Protein AF-A0A9W6TYQ8-F1 (afdb_monomer_lite)

Radius of gyration: 32.24 Å; chains: 1; bounding box: 49×90×118 Å

pLDDT: mean 70.48, std 25.14, range [28.77, 98.62]

Secondary structure (DSSP, 8-state):
-HHHHHHHHHHHSGGG-------S--EEESPPPB-SS-SS---S-SEEE--GGGTTT--GGGHHHHHHHHHHHTT---HHHHHHHH-SS--TTBTB-TT---BPPPTTSEEEES---SS--S-EEEEETTEEEEEES-HHHHTTT-SSEEEE--HHHHTT-SEEEEEEEE-SSSSEEEEEEEEEBSSS--------------------------------PPPPPTHHHHHHHHHHHHHHHHHHHHSPPP--PPPHHHHHHHHHHHTS-HHHHHHS-SS-HHHHHHHHHHHHHHHHHHHHHHHHHHTSS--PPPPPP-----

Sequence (322 aa):
MLKQVVLAAALVVQAAFIPTVVGHGNIIVPPRTGDSDHVYYFGGPAGTIDMPEIIGSAAYGDYYQAVDEWFTENGSASLKEYITTYGTNISECGNTLKDGTAEPISSDGCAEHDTLGNSHPGPCEIWCDDTRVFNKTNCVTEFSGQSPAMIPIDVSTCKSSSELVFYWLTLHAQPWQVYINCVALDGATASYTSGSASTTAATTSASTAASSTAEATEARQPRAPLLSLLVLQLWKLIRRIVQSLRSPPPLLLPRPKLMRLMIRMLRYSPLLQQRLLPTSARVAAAISRVTATELLCDVRMRVSKNQQHLKIDKPKNLFWRT

Foldseek 3Di:
DVVVVVVVVVVVVVVPDPPQVQALFAFPVVHFAFDPVARPHQSAFLAFFFDPVCQPPDDPVCSLVSNVVSCVVVVPPDPVSVCVVGPDNRDPARRTDQPTPAGAGDPPQFGWTQANDQQFFAKKWKDFVPRTFDIDSGVCVVQPPDGRGGHGGDNVSNLQGQKIKMWTWGDNDPRITIRIHMHGHPNHPDPPPPPDDDDDDDDDDDDDDDDDDDDDDDDDDDDDDPVVVVVVVVVVVVVVVVVVVPDDDPPDDDDPVVVVVVVVVVVPDPVVVVVVPDDDPVVVVVVVVVVVVVVVVVVVVVVVVVVVPPPDDDDDDDDDDD

Structure (mmCIF, N/CA/C/O backbone):
data_AF-A0A9W6TYQ8-F1
#
_entry.id   AF-A0A9W6TYQ8-F1
#
loop_
_atom_site.group_PDB
_atom_site.id
_atom_site.type_symbol
_atom_site.label_atom_id
_atom_site.label_alt_id
_atom_site.label_comp_id
_atom_site.label_asym_id
_atom_site.label_entity_id
_atom_site.label_seq_id
_atom_site.pdbx_PDB_ins_code
_atom_site.Cartn_x
_atom_site.Cartn_y
_atom_site.Cartn_z
_atom_site.occupancy
_atom_site.B_iso_or_equiv
_atom_site.auth_seq_id
_atom_site.auth_comp_id
_atom_site.auth_asym_id
_atom_site.auth_atom_id
_atom_site.pdbx_PDB_model_num
ATOM 1 N N . MET A 1 1 ? 19.744 16.130 -49.880 1.00 51.38 1 MET A N 1
ATOM 2 C CA . MET A 1 1 ? 19.464 14.942 -49.041 1.00 51.38 1 MET A CA 1
ATOM 3 C C . MET A 1 1 ? 19.774 15.146 -47.554 1.00 51.38 1 MET A C 1
ATOM 5 O O . MET A 1 1 ? 19.016 14.657 -46.734 1.00 51.38 1 MET A O 1
ATOM 9 N N . LEU A 1 2 ? 20.777 15.950 -47.173 1.00 46.12 2 LEU A N 1
ATOM 10 C CA . LEU A 1 2 ? 21.172 16.136 -45.763 1.00 46.12 2 LEU A CA 1
ATOM 11 C C . LEU A 1 2 ? 20.124 16.828 -44.854 1.00 46.12 2 LEU A C 1
ATOM 13 O O . LEU A 1 2 ? 20.092 16.586 -43.655 1.00 46.12 2 LEU A O 1
ATOM 17 N N . LYS A 1 3 ? 19.220 17.650 -45.409 1.00 41.41 3 LYS A N 1
ATOM 18 C CA . LYS A 1 3 ? 18.201 18.385 -44.626 1.00 41.41 3 LYS A CA 1
ATOM 19 C C . LYS A 1 3 ? 16.978 17.549 -44.220 1.00 41.41 3 LYS A C 1
ATOM 21 O O . LYS A 1 3 ? 16.282 17.939 -43.291 1.00 41.41 3 LYS A O 1
ATOM 26 N N . GLN A 1 4 ? 16.715 16.422 -44.887 1.00 45.41 4 GLN A N 1
ATOM 27 C CA . GLN A 1 4 ? 15.579 15.553 -44.539 1.00 45.41 4 GLN A CA 1
ATOM 28 C C . GLN A 1 4 ? 15.923 14.525 -43.453 1.00 45.41 4 GLN A C 1
ATOM 30 O O . GLN A 1 4 ? 15.046 14.126 -42.696 1.00 45.41 4 GLN A O 1
ATOM 35 N N . VAL A 1 5 ? 17.206 14.183 -43.297 1.00 49.81 5 VAL A N 1
ATOM 36 C CA . VAL A 1 5 ? 17.686 13.267 -42.247 1.00 49.81 5 VAL A CA 1
ATOM 37 C C . VAL A 1 5 ? 17.639 13.924 -40.857 1.00 49.81 5 VAL A C 1
ATOM 39 O O . VAL A 1 5 ? 17.316 13.269 -39.871 1.00 49.81 5 VAL A O 1
ATOM 42 N N . VAL A 1 6 ? 17.861 15.241 -40.771 1.00 48.59 6 VAL A N 1
ATOM 43 C CA . VAL A 1 6 ? 17.850 15.983 -39.493 1.00 48.59 6 VAL A CA 1
ATOM 44 C C . VAL A 1 6 ? 16.435 16.139 -38.916 1.00 48.59 6 VAL A C 1
ATOM 46 O O . VAL A 1 6 ? 16.265 16.151 -37.699 1.00 48.59 6 VAL A O 1
ATOM 49 N N . LEU A 1 7 ? 15.401 16.208 -39.763 1.00 42.59 7 LEU A N 1
ATOM 50 C CA . LEU A 1 7 ? 14.014 16.350 -39.300 1.00 42.59 7 LEU A CA 1
ATOM 51 C C . LEU A 1 7 ? 13.429 15.026 -38.776 1.00 42.59 7 LEU A C 1
ATOM 53 O O . LEU A 1 7 ? 12.626 15.041 -37.848 1.00 42.59 7 LEU A O 1
ATOM 57 N N . ALA A 1 8 ? 13.867 13.889 -39.329 1.00 41.44 8 ALA A N 1
ATOM 58 C CA . ALA A 1 8 ? 13.461 12.564 -38.861 1.00 41.44 8 ALA A CA 1
ATOM 59 C C . ALA A 1 8 ? 14.087 12.217 -37.496 1.00 41.44 8 ALA A C 1
ATOM 61 O O . ALA A 1 8 ? 13.410 11.658 -36.638 1.00 41.44 8 ALA A O 1
ATOM 62 N N . ALA A 1 9 ? 15.335 12.627 -37.243 1.00 47.50 9 ALA A N 1
ATOM 63 C CA . ALA A 1 9 ? 15.996 12.394 -35.956 1.00 47.50 9 ALA A CA 1
ATOM 64 C C . ALA A 1 9 ? 15.368 13.195 -34.794 1.00 47.50 9 ALA A C 1
ATOM 66 O O . ALA A 1 9 ? 15.343 12.721 -33.662 1.00 47.50 9 ALA A O 1
ATOM 67 N N . ALA A 1 10 ? 14.809 14.382 -35.058 1.00 44.50 10 ALA A N 1
ATOM 68 C CA . ALA A 1 10 ? 14.202 15.219 -34.018 1.00 44.50 10 ALA A CA 1
ATOM 69 C C . ALA A 1 10 ? 12.808 14.737 -33.561 1.00 44.50 10 ALA A C 1
ATOM 71 O O . ALA A 1 10 ? 12.400 15.036 -32.440 1.00 44.50 10 ALA A O 1
ATOM 72 N N . LEU A 1 11 ? 12.084 13.988 -34.403 1.00 42.72 11 LEU A N 1
ATOM 73 C CA . LEU A 1 11 ? 10.763 13.4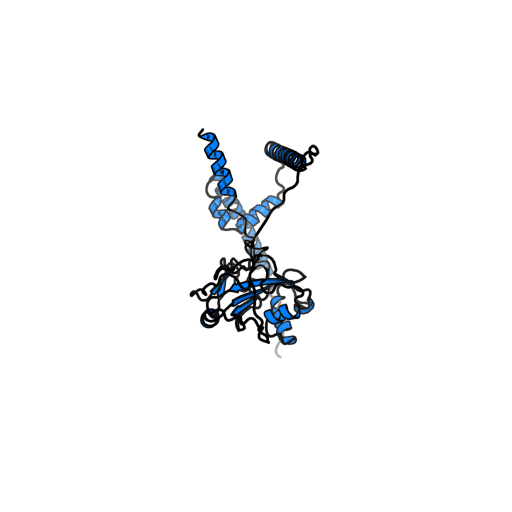37 -34.069 1.00 42.72 11 LEU A CA 1
ATOM 74 C C . LEU A 1 11 ? 10.840 12.082 -33.352 1.00 42.72 11 LEU A C 1
ATOM 76 O O . LEU A 1 11 ? 9.962 11.777 -32.552 1.00 42.72 11 LEU A O 1
ATOM 80 N N . VAL A 1 12 ? 11.900 11.298 -33.570 1.00 44.38 12 VAL A N 1
ATOM 81 C CA . VAL A 1 12 ? 12.062 9.982 -32.921 1.00 44.38 12 VAL A CA 1
ATOM 82 C C . VAL A 1 12 ? 12.522 10.104 -31.458 1.00 44.38 12 VAL A C 1
ATOM 84 O O . VAL A 1 12 ? 12.216 9.237 -30.649 1.00 44.38 12 VAL A O 1
ATOM 87 N N . VAL A 1 13 ? 13.164 11.209 -31.061 1.00 45.62 13 VAL A N 1
ATOM 88 C CA . VAL A 1 13 ? 13.656 11.391 -29.677 1.00 45.62 13 VAL A CA 1
ATOM 89 C C . VAL A 1 13 ? 12.575 11.898 -28.702 1.00 45.62 13 VAL A C 1
ATOM 91 O O . VAL A 1 13 ? 12.723 11.742 -27.495 1.00 45.62 13 VAL A O 1
ATOM 94 N N . GLN A 1 14 ? 11.451 12.452 -29.177 1.00 44.16 14 GLN A N 1
ATOM 95 C CA . GLN A 1 14 ? 10.382 12.935 -28.279 1.00 44.16 14 GLN A CA 1
ATOM 96 C C . GLN A 1 14 ? 9.384 11.857 -27.833 1.00 44.16 14 GLN A C 1
ATOM 98 O O . GLN A 1 14 ? 8.636 12.091 -26.889 1.00 44.16 14 GLN A O 1
ATOM 103 N N . ALA A 1 15 ? 9.382 10.673 -28.451 1.00 46.19 15 ALA A N 1
ATOM 104 C CA . ALA A 1 15 ? 8.449 9.602 -28.092 1.00 46.19 15 ALA A CA 1
ATOM 105 C C . ALA A 1 15 ? 8.845 8.817 -26.821 1.00 46.19 15 ALA A C 1
ATOM 107 O O . ALA A 1 15 ? 8.062 7.997 -26.355 1.00 46.19 15 ALA A O 1
ATOM 108 N N . ALA A 1 16 ? 10.028 9.064 -26.244 1.00 46.09 16 ALA A N 1
ATOM 109 C CA . ALA A 1 16 ? 10.545 8.309 -25.094 1.00 46.09 16 ALA A CA 1
ATOM 110 C C . ALA A 1 16 ? 10.322 8.979 -23.722 1.00 46.09 16 ALA A C 1
ATOM 112 O O . ALA A 1 16 ? 10.718 8.423 -22.704 1.00 46.09 16 ALA A O 1
ATOM 113 N N . PHE A 1 17 ? 9.682 10.151 -23.666 1.00 42.38 17 PHE A N 1
ATOM 114 C CA . PHE A 1 17 ? 9.340 10.814 -22.404 1.00 42.38 17 PHE A CA 1
ATOM 115 C C . PHE A 1 17 ? 7.826 10.877 -22.243 1.00 42.38 17 PHE A C 1
ATOM 117 O O . PHE A 1 17 ? 7.228 11.951 -22.263 1.00 42.38 17 PHE A O 1
ATOM 124 N N . ILE A 1 18 ? 7.196 9.711 -22.093 1.00 44.38 18 ILE A N 1
ATOM 125 C CA . ILE A 1 18 ? 5.899 9.670 -21.424 1.00 44.38 18 ILE A CA 1
ATOM 126 C C . ILE A 1 18 ? 6.209 10.018 -19.965 1.00 44.38 18 ILE A C 1
ATOM 128 O O . ILE A 1 18 ? 6.980 9.288 -19.340 1.00 44.38 18 ILE A O 1
ATOM 132 N N . PRO A 1 19 ? 5.702 11.135 -19.414 1.00 38.16 19 PRO A N 1
ATOM 133 C CA . PRO A 1 19 ? 5.802 11.363 -17.987 1.00 38.16 19 PRO A CA 1
ATOM 134 C C . PRO A 1 19 ? 5.015 10.241 -17.313 1.00 38.16 19 PRO A C 1
ATOM 136 O O . PRO A 1 19 ? 3.786 10.267 -17.281 1.00 38.16 19 PRO A O 1
ATOM 139 N N . THR A 1 20 ? 5.710 9.230 -16.798 1.00 49.72 20 THR A N 1
ATOM 140 C CA . THR A 1 20 ? 5.136 8.394 -15.753 1.00 49.72 20 THR A CA 1
ATOM 141 C C . THR A 1 20 ? 4.781 9.369 -14.642 1.00 49.72 20 THR A C 1
ATOM 143 O O . THR A 1 20 ? 5.636 10.133 -14.193 1.00 49.72 20 THR A O 1
ATOM 146 N N . VAL A 1 21 ? 3.509 9.456 -14.267 1.00 50.62 21 VAL A N 1
ATOM 147 C CA . VAL A 1 21 ? 3.116 10.243 -13.097 1.00 50.62 21 VAL A CA 1
ATOM 148 C C . VAL A 1 21 ? 3.687 9.548 -11.861 1.00 50.62 21 VAL A C 1
ATOM 150 O O . VAL A 1 21 ? 3.089 8.641 -11.291 1.00 50.62 21 VAL A O 1
ATOM 153 N N . VAL A 1 22 ? 4.911 9.953 -11.538 1.00 63.41 22 VAL A N 1
ATOM 154 C CA . VAL A 1 22 ? 5.726 9.568 -10.388 1.00 63.41 22 VAL A CA 1
ATOM 155 C C . VAL A 1 22 ? 5.030 10.093 -9.127 1.00 63.41 22 VAL A C 1
ATOM 157 O O . VAL A 1 22 ? 4.691 11.277 -9.075 1.00 63.41 22 VAL A O 1
ATOM 160 N N . GLY A 1 23 ? 4.783 9.231 -8.135 1.00 69.88 23 GLY A N 1
ATOM 161 C CA . GLY A 1 23 ? 4.115 9.625 -6.881 1.00 69.88 23 GLY A CA 1
ATOM 162 C C . GLY A 1 23 ? 2.898 8.800 -6.465 1.00 69.88 23 GLY A C 1
ATOM 163 O O . GLY A 1 23 ? 2.165 9.244 -5.583 1.00 69.88 23 GLY A O 1
ATOM 164 N N . HIS A 1 24 ? 2.680 7.641 -7.090 1.00 86.94 24 HIS A N 1
ATOM 165 C CA . HIS A 1 24 ? 1.600 6.706 -6.742 1.00 86.94 24 HIS A CA 1
ATOM 166 C C . HIS A 1 24 ? 2.122 5.445 -6.036 1.00 86.94 24 HIS A C 1
ATOM 168 O O . HIS A 1 24 ? 1.376 4.488 -5.857 1.00 86.94 24 HIS A O 1
ATOM 174 N N . GLY A 1 25 ? 3.393 5.453 -5.613 1.00 90.25 25 GLY A N 1
ATOM 175 C CA . GLY A 1 25 ? 3.972 4.400 -4.788 1.00 90.25 25 GLY A CA 1
ATOM 176 C C . GLY A 1 25 ? 4.042 3.052 -5.470 1.00 90.25 25 GLY A C 1
ATOM 177 O O . GLY A 1 25 ? 3.799 2.023 -4.849 1.00 90.25 25 GLY A O 1
ATOM 178 N N . ASN A 1 26 ? 4.380 3.064 -6.749 1.00 92.88 26 ASN A N 1
ATOM 179 C CA . ASN A 1 26 ? 4.490 1.859 -7.536 1.00 92.88 26 ASN A CA 1
ATOM 180 C C . ASN A 1 26 ? 5.710 1.047 -7.121 1.00 92.88 26 ASN A C 1
ATOM 182 O O . ASN A 1 26 ? 6.807 1.602 -7.139 1.00 92.88 26 ASN A O 1
ATOM 186 N N . ILE A 1 27 ? 5.550 -0.254 -6.870 1.00 94.88 27 ILE A N 1
ATO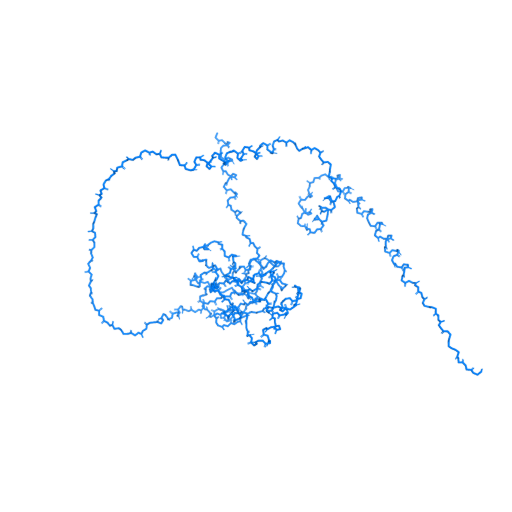M 187 C CA . ILE A 1 27 ? 6.707 -1.145 -6.711 1.00 94.88 27 ILE A CA 1
ATOM 188 C C . ILE A 1 27 ? 7.488 -1.151 -8.035 1.00 94.88 27 ILE A C 1
ATOM 190 O O . ILE A 1 27 ? 6.909 -1.260 -9.115 1.00 94.88 27 ILE A O 1
ATOM 194 N N . ILE A 1 28 ? 8.803 -0.991 -7.978 1.00 94.19 28 ILE A N 1
ATOM 195 C CA . ILE A 1 28 ? 9.696 -1.115 -9.138 1.00 94.19 28 ILE A CA 1
ATOM 196 C C . ILE A 1 28 ? 10.707 -2.247 -8.956 1.00 94.19 28 ILE A C 1
ATOM 198 O O . ILE A 1 28 ? 11.156 -2.805 -9.956 1.00 94.19 28 ILE A O 1
ATOM 202 N N . VAL A 1 29 ? 11.015 -2.612 -7.707 1.00 95.56 29 VAL A N 1
ATOM 203 C CA . VAL A 1 29 ? 11.838 -3.775 -7.361 1.00 95.56 29 VAL A CA 1
ATOM 204 C C . VAL A 1 29 ? 11.211 -4.498 -6.158 1.00 95.56 29 VAL A C 1
ATOM 206 O O . VAL A 1 29 ? 11.004 -3.854 -5.127 1.00 95.56 29 VAL A O 1
ATOM 209 N N . PRO A 1 30 ? 10.937 -5.814 -6.249 1.00 95.50 30 PRO A N 1
ATOM 210 C CA . PRO A 1 30 ? 10.977 -6.626 -7.471 1.00 95.50 30 PRO A CA 1
ATOM 211 C C . PRO A 1 30 ? 9.965 -6.123 -8.523 1.00 95.50 30 PRO A C 1
ATOM 213 O O . PRO A 1 30 ? 8.954 -5.514 -8.163 1.00 95.50 30 PRO A O 1
ATOM 216 N N . PRO A 1 31 ? 10.235 -6.285 -9.830 1.00 93.44 31 PRO A N 1
ATOM 217 C CA . PRO A 1 31 ? 9.379 -5.703 -10.856 1.00 93.44 31 PRO A CA 1
ATOM 218 C C . PRO A 1 31 ? 8.017 -6.410 -10.911 1.00 93.44 31 PRO A C 1
ATOM 220 O O . PRO A 1 31 ? 7.928 -7.627 -10.981 1.00 93.44 31 PRO A O 1
ATOM 223 N N . ARG A 1 32 ? 6.921 -5.646 -10.929 1.00 92.81 32 ARG A N 1
ATOM 224 C CA . ARG A 1 32 ? 5.580 -6.221 -11.150 1.00 92.81 32 ARG A CA 1
ATOM 225 C C . ARG A 1 32 ? 5.276 -6.475 -12.622 1.00 92.81 32 ARG A C 1
ATOM 227 O O . ARG A 1 32 ? 5.842 -5.843 -13.514 1.00 92.81 32 ARG A O 1
ATOM 234 N N . THR A 1 33 ? 4.260 -7.302 -12.852 1.00 93.31 33 THR A N 1
ATOM 235 C CA . THR A 1 33 ? 3.589 -7.445 -14.150 1.00 93.31 33 THR A CA 1
ATOM 236 C C . THR A 1 33 ? 2.245 -6.709 -14.127 1.00 93.31 33 THR A C 1
ATOM 238 O O . THR A 1 33 ? 1.524 -6.768 -13.134 1.00 93.31 33 THR A O 1
ATOM 241 N N . GLY A 1 34 ? 1.903 -5.994 -15.200 1.00 88.12 34 GLY A N 1
ATOM 242 C CA . GLY A 1 34 ? 0.625 -5.272 -15.324 1.00 88.12 34 GLY A CA 1
ATOM 243 C C . GLY A 1 34 ? -0.498 -6.152 -15.802 1.00 88.12 34 GLY A C 1
ATOM 244 O O . GLY A 1 34 ? -0.246 -7.115 -16.526 1.00 88.12 34 GLY A O 1
ATOM 245 N N . ASP A 1 35 ? -1.724 -5.794 -15.433 1.00 86.19 35 ASP A N 1
ATOM 246 C CA . ASP A 1 35 ? -2.906 -6.453 -15.981 1.00 86.19 35 ASP A CA 1
ATOM 247 C C . ASP A 1 35 ? -3.100 -6.166 -17.483 1.00 86.19 35 ASP A C 1
ATOM 249 O O . ASP A 1 35 ? -2.347 -5.413 -18.113 1.00 86.19 35 ASP A O 1
ATOM 253 N N . SER A 1 36 ? -4.108 -6.807 -18.080 1.00 85.81 36 SER A N 1
ATOM 254 C CA . SER A 1 36 ? -4.394 -6.697 -19.513 1.00 85.81 36 SER A CA 1
ATOM 255 C C . SER A 1 36 ? -4.722 -5.276 -19.974 1.00 85.81 36 SER A C 1
ATOM 257 O O . SER A 1 36 ? -4.444 -4.937 -21.125 1.00 85.81 36 SER A O 1
ATOM 259 N N . ASP A 1 37 ? -5.289 -4.453 -19.094 1.00 85.69 37 ASP A N 1
ATOM 260 C CA . ASP A 1 37 ? -5.680 -3.071 -19.372 1.00 85.69 37 ASP A CA 1
ATOM 261 C C . ASP A 1 37 ? -4.559 -2.076 -19.004 1.00 85.69 37 ASP A C 1
ATOM 263 O O . ASP A 1 37 ? -4.5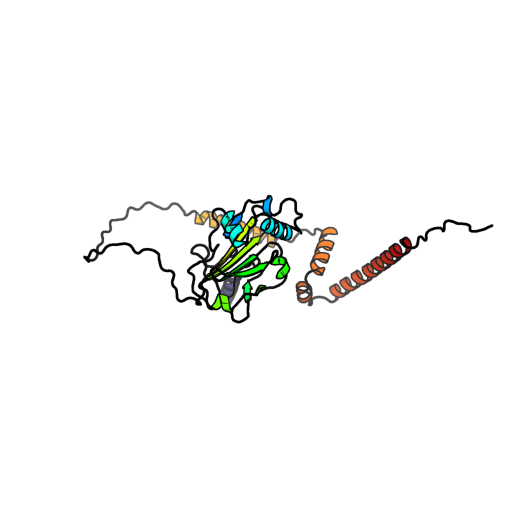31 -0.941 -19.488 1.00 85.69 37 ASP A O 1
ATOM 267 N N . HIS A 1 38 ? -3.581 -2.522 -18.211 1.00 85.81 38 HIS A N 1
ATOM 268 C CA . HIS A 1 38 ? -2.545 -1.709 -17.577 1.00 85.81 38 HIS A CA 1
ATOM 269 C C . HIS A 1 38 ? -1.121 -2.224 -17.824 1.00 85.81 38 HIS A C 1
ATOM 271 O O . HIS A 1 38 ? -0.240 -2.084 -16.978 1.00 85.81 38 HIS A O 1
ATOM 277 N N . VAL A 1 39 ? -0.850 -2.736 -19.027 1.00 82.75 39 VAL A N 1
ATOM 278 C CA . VAL A 1 39 ? 0.449 -3.332 -19.406 1.00 82.75 39 VAL A CA 1
ATOM 279 C C . VAL A 1 39 ? 1.663 -2.438 -19.084 1.00 82.75 39 VAL A C 1
ATOM 281 O O . VAL A 1 39 ? 2.731 -2.944 -18.744 1.00 82.75 39 VAL A O 1
ATOM 284 N N . TYR A 1 40 ? 1.517 -1.110 -19.182 1.00 76.62 40 TYR A N 1
ATOM 285 C CA . TYR A 1 40 ? 2.615 -0.150 -18.980 1.00 76.62 40 TYR A CA 1
ATOM 286 C C . TYR A 1 40 ? 2.349 0.921 -17.912 1.00 76.62 40 TYR A C 1
ATOM 288 O O . TYR A 1 40 ? 3.256 1.688 -17.583 1.00 76.62 40 TYR A O 1
ATOM 296 N N . TYR A 1 41 ? 1.120 1.027 -17.399 1.00 77.88 41 TYR A N 1
ATOM 297 C CA . TYR A 1 41 ? 0.732 2.086 -16.469 1.00 77.88 41 TYR A CA 1
ATOM 298 C C . TYR A 1 41 ? -0.069 1.533 -15.296 1.00 77.88 41 TYR A C 1
ATOM 300 O O . TYR A 1 41 ? -1.234 1.186 -15.435 1.00 77.88 41 TYR A O 1
ATOM 308 N N . PHE A 1 42 ? 0.548 1.554 -14.120 1.00 80.50 42 PHE A N 1
ATOM 309 C CA . PHE A 1 42 ? 0.041 0.877 -12.925 1.00 80.50 42 PHE A CA 1
ATOM 310 C C . PHE A 1 42 ? -0.244 1.846 -11.766 1.00 80.50 42 PHE A C 1
ATOM 312 O O . PHE A 1 42 ? -0.596 1.420 -10.675 1.00 80.50 42 PHE A O 1
ATOM 319 N N . GLY A 1 43 ? -0.082 3.155 -12.000 1.00 80.38 43 GLY A N 1
ATOM 320 C CA . GLY A 1 43 ? -0.187 4.192 -10.968 1.00 80.38 43 GLY A CA 1
ATOM 321 C C . GLY A 1 43 ? -1.612 4.647 -10.656 1.00 80.38 43 GLY A C 1
ATOM 322 O O . GLY A 1 43 ? -1.775 5.694 -10.040 1.00 80.38 43 GLY A O 1
ATOM 323 N N . GLY A 1 44 ? -2.634 3.933 -11.128 1.00 88.00 44 GLY A N 1
ATOM 324 C CA . GLY A 1 44 ? -4.020 4.225 -10.777 1.00 88.00 44 GLY A CA 1
ATOM 325 C C . GLY A 1 44 ? -4.383 3.655 -9.401 1.00 88.00 44 GLY A C 1
ATOM 326 O O . GLY A 1 44 ? -3.775 2.672 -8.972 1.00 88.00 44 GLY A O 1
ATOM 327 N N . PRO A 1 45 ? -5.371 4.239 -8.702 1.00 92.38 45 PRO A N 1
ATOM 328 C CA . PRO A 1 45 ? -5.924 3.612 -7.511 1.00 92.38 45 PRO A CA 1
ATOM 329 C C . PRO A 1 45 ? -6.630 2.302 -7.888 1.00 92.38 45 PRO A C 1
ATOM 331 O O . PRO A 1 45 ? -7.359 2.242 -8.876 1.00 92.38 45 PRO A O 1
ATOM 334 N N . ALA A 1 46 ? -6.463 1.276 -7.054 1.00 94.19 46 ALA A N 1
ATOM 335 C CA . ALA A 1 46 ? -7.183 0.005 -7.135 1.00 94.19 46 ALA A CA 1
ATOM 336 C C . ALA A 1 46 ? -8.692 0.168 -6.873 1.00 94.19 46 ALA A C 1
ATOM 338 O O . ALA A 1 46 ? -9.495 -0.682 -7.255 1.00 94.19 46 ALA A O 1
ATOM 339 N N . GLY A 1 47 ? -9.067 1.253 -6.194 1.00 94.88 47 GLY A N 1
ATOM 340 C CA . GLY A 1 47 ? -10.443 1.631 -5.918 1.00 94.88 47 GLY A CA 1
ATOM 341 C C . GLY A 1 47 ? -10.523 2.724 -4.860 1.00 94.88 47 GLY A C 1
ATOM 342 O O . GLY A 1 47 ? -9.530 3.388 -4.545 1.00 94.88 47 GLY A O 1
ATOM 343 N N . THR A 1 48 ? -11.720 2.920 -4.312 1.00 95.88 48 THR A N 1
ATOM 344 C CA . THR A 1 48 ? -11.973 3.939 -3.289 1.00 95.88 48 THR A CA 1
ATOM 345 C C . THR A 1 48 ? -12.822 3.406 -2.141 1.00 95.88 48 THR A C 1
ATOM 347 O O . THR A 1 48 ? -13.678 2.553 -2.361 1.00 95.88 48 THR A O 1
ATOM 350 N N . ILE A 1 49 ? -12.635 3.953 -0.940 1.00 96.88 49 ILE A N 1
ATOM 351 C CA . ILE A 1 49 ? -13.421 3.642 0.260 1.00 96.88 49 ILE A CA 1
ATOM 352 C C . ILE A 1 49 ? -14.163 4.901 0.714 1.00 96.88 49 ILE A C 1
ATOM 354 O O . ILE A 1 49 ? -13.548 5.944 0.940 1.00 96.88 49 ILE A O 1
ATOM 358 N N . ASP A 1 50 ? -15.481 4.798 0.875 1.00 95.50 50 ASP A N 1
ATOM 359 C CA . ASP A 1 50 ? -16.338 5.884 1.363 1.00 95.50 50 ASP A CA 1
ATOM 360 C C . ASP A 1 50 ? -16.683 5.678 2.847 1.00 95.50 50 ASP A C 1
ATOM 362 O O . ASP A 1 50 ? -17.793 5.296 3.201 1.00 95.50 50 ASP A O 1
ATOM 366 N N . MET A 1 51 ? -15.675 5.854 3.707 1.00 94.38 51 MET A N 1
ATOM 367 C CA . MET A 1 51 ? -15.776 5.698 5.168 1.00 94.38 51 MET A CA 1
ATOM 368 C C . MET A 1 51 ? -15.140 6.910 5.869 1.00 94.38 51 MET A C 1
ATOM 370 O O . MET A 1 51 ? -13.987 6.836 6.313 1.00 94.38 51 MET A O 1
ATOM 374 N N . PRO A 1 52 ? -15.820 8.072 5.921 1.00 94.75 52 PRO A N 1
ATOM 375 C CA . PRO A 1 52 ? -15.319 9.262 6.623 1.00 94.75 52 PRO A CA 1
ATOM 376 C C . PRO A 1 52 ? -15.026 9.035 8.103 1.00 94.75 52 PRO A C 1
ATOM 378 O O . PRO A 1 52 ? -14.169 9.709 8.669 1.00 94.75 52 PRO A O 1
ATOM 381 N N . GLU A 1 53 ? -15.696 8.075 8.727 1.00 95.19 53 GLU A N 1
ATOM 382 C CA . GLU A 1 53 ? -15.601 7.798 10.155 1.00 95.19 53 GLU A CA 1
ATOM 383 C C . GLU A 1 53 ? -14.195 7.355 10.578 1.00 95.19 53 GLU A C 1
ATOM 385 O O . GLU A 1 53 ? -13.838 7.574 11.731 1.00 95.19 53 GLU A O 1
ATOM 390 N N . ILE A 1 54 ? -13.373 6.823 9.658 1.00 95.56 54 ILE A N 1
ATOM 391 C CA . ILE A 1 54 ? -11.990 6.401 9.955 1.00 95.56 54 ILE A CA 1
ATOM 392 C C . ILE A 1 54 ? -11.098 7.557 10.440 1.00 95.56 54 ILE A C 1
ATOM 394 O O . ILE A 1 54 ? -10.137 7.333 11.165 1.00 95.56 54 ILE A O 1
ATOM 398 N N . ILE A 1 55 ? -11.412 8.800 10.059 1.00 96.06 55 ILE A N 1
ATOM 399 C CA . ILE A 1 55 ? -10.700 10.000 10.534 1.00 96.06 55 ILE A CA 1
ATOM 400 C C . ILE A 1 55 ? -11.517 10.820 11.542 1.00 96.06 55 ILE A C 1
ATOM 402 O O . ILE A 1 55 ? -11.007 11.793 12.099 1.00 96.06 55 ILE A O 1
ATOM 406 N N . GLY A 1 56 ? -12.794 10.481 11.749 1.00 93.69 56 GLY A N 1
ATOM 407 C CA . GLY A 1 56 ? -13.715 11.225 12.606 1.00 93.69 56 GLY A CA 1
ATOM 408 C C . GLY A 1 56 ? -13.692 12.738 12.352 1.00 93.69 56 GLY A C 1
ATOM 409 O O . GLY A 1 56 ? -13.915 13.214 11.240 1.00 93.69 56 GLY A O 1
ATOM 410 N N . SER A 1 57 ? -13.416 13.511 13.404 1.00 94.06 57 SER A N 1
ATOM 411 C CA . SER A 1 57 ? -13.307 14.976 13.354 1.00 94.06 57 SER A CA 1
ATOM 412 C C . SER A 1 57 ? -11.865 15.490 13.287 1.00 94.06 57 SER A C 1
ATOM 414 O O . SER A 1 57 ? -11.621 16.654 13.618 1.00 94.06 57 SER A O 1
ATOM 416 N N . ALA A 1 58 ? -10.898 14.638 12.940 1.00 95.38 58 ALA A N 1
ATOM 417 C CA . ALA A 1 58 ? -9.492 15.018 12.910 1.00 95.38 58 ALA A CA 1
ATOM 418 C C . ALA A 1 58 ? -9.229 16.171 11.927 1.00 95.38 58 ALA A C 1
ATOM 420 O O . ALA A 1 58 ? -9.945 16.376 10.943 1.00 95.38 58 ALA A O 1
ATOM 421 N N . ALA A 1 59 ? -8.172 16.939 12.181 1.00 93.94 59 ALA A N 1
ATOM 422 C CA . ALA A 1 59 ? -7.646 17.865 11.189 1.00 93.94 59 ALA A CA 1
ATOM 423 C C . ALA A 1 59 ? -6.819 17.093 10.151 1.00 93.94 59 ALA A C 1
ATOM 425 O O . ALA A 1 59 ? -6.251 16.051 10.458 1.00 93.94 59 ALA A O 1
ATOM 426 N N . TYR A 1 60 ? -6.682 17.635 8.937 1.00 90.50 60 TYR A N 1
ATOM 427 C CA . TYR A 1 60 ? -5.938 16.993 7.840 1.00 90.50 60 TYR A CA 1
ATOM 428 C C . TYR A 1 60 ? -4.530 16.513 8.237 1.00 90.50 60 TYR A C 1
ATOM 430 O O . TYR A 1 60 ? -4.079 15.454 7.810 1.00 90.50 60 TYR A O 1
ATOM 438 N N . GLY A 1 61 ? -3.832 17.294 9.069 1.00 89.12 61 GLY A N 1
ATOM 439 C CA . GLY A 1 61 ? -2.494 16.954 9.556 1.00 89.12 61 GLY A CA 1
ATOM 440 C C . GLY A 1 61 ? -2.452 15.756 10.506 1.00 89.12 61 GLY A C 1
ATOM 441 O O . GLY A 1 61 ? -1.377 15.211 10.701 1.00 89.12 61 GLY A O 1
ATOM 442 N N . ASP A 1 62 ? -3.593 15.330 11.045 1.00 92.31 62 ASP A N 1
ATOM 443 C CA . ASP A 1 62 ? -3.704 14.287 12.067 1.00 92.31 62 ASP A CA 1
ATOM 444 C C . ASP A 1 62 ? -4.459 13.045 11.567 1.00 92.31 62 ASP A C 1
ATOM 446 O O . ASP A 1 62 ? -4.627 12.087 12.315 1.00 92.31 62 ASP A O 1
ATOM 450 N N . TYR A 1 63 ? -4.877 13.008 10.295 1.00 94.62 63 TYR A N 1
ATOM 451 C CA . TYR A 1 63 ? -5.645 11.890 9.728 1.00 94.62 63 TYR A CA 1
ATOM 452 C C . TYR A 1 63 ? -4.992 10.524 9.952 1.00 94.62 63 TYR A C 1
ATOM 454 O O . TYR A 1 63 ? -5.681 9.565 10.266 1.00 94.62 63 TYR A O 1
ATOM 462 N N . TYR A 1 64 ? -3.667 10.423 9.848 1.00 90.75 64 TYR A N 1
ATOM 463 C CA . TYR A 1 64 ? -2.965 9.156 10.068 1.00 90.75 64 TYR A CA 1
ATOM 464 C C . TYR A 1 64 ? -2.980 8.681 11.529 1.00 90.75 64 TYR A C 1
ATOM 466 O O . TYR A 1 64 ? -2.939 7.478 11.759 1.00 90.75 64 TYR A O 1
ATOM 474 N N . GLN A 1 65 ? -3.030 9.599 12.502 1.00 93.81 65 GLN A N 1
ATOM 475 C CA . GLN A 1 65 ? -3.202 9.247 13.917 1.00 93.81 65 GLN A CA 1
ATOM 476 C C . GLN A 1 65 ? -4.632 8.774 14.159 1.00 93.81 65 GLN A C 1
ATOM 478 O O . GLN A 1 65 ? -4.830 7.731 14.765 1.00 93.81 65 GLN A O 1
ATOM 483 N N . ALA A 1 66 ? -5.611 9.479 13.589 1.00 95.56 66 ALA A N 1
ATOM 484 C CA . ALA A 1 66 ? -7.013 9.096 13.696 1.00 95.56 66 ALA A CA 1
ATOM 485 C C . ALA A 1 66 ? -7.288 7.701 13.108 1.00 95.56 66 ALA A C 1
ATOM 487 O O . ALA A 1 66 ? -8.052 6.941 13.688 1.00 95.56 66 ALA A O 1
ATOM 488 N N . VAL A 1 67 ? -6.618 7.323 12.010 1.00 95.44 67 VAL A N 1
ATOM 489 C CA . VAL A 1 67 ? -6.710 5.953 11.477 1.00 95.44 67 VAL A CA 1
ATOM 490 C C . VAL A 1 67 ? -6.178 4.916 12.470 1.00 95.44 67 VAL A C 1
ATOM 492 O O . VAL A 1 67 ? -6.814 3.885 12.664 1.00 95.44 67 VAL A O 1
ATOM 495 N N . ASP A 1 68 ? -5.029 5.171 13.095 1.00 94.06 68 ASP A N 1
ATOM 496 C CA . ASP A 1 68 ? -4.423 4.257 14.076 1.00 94.06 68 ASP A CA 1
ATOM 497 C C . ASP A 1 68 ? -5.303 4.096 15.330 1.00 94.06 68 ASP A C 1
ATOM 499 O O . ASP A 1 68 ? -5.536 2.984 15.816 1.00 94.06 68 ASP A O 1
ATOM 503 N N . GLU A 1 69 ? -5.874 5.207 15.802 1.00 95.44 69 GLU A N 1
ATOM 504 C CA . GLU A 1 69 ? -6.873 5.230 16.873 1.00 95.44 69 GLU A CA 1
ATOM 505 C C . GLU A 1 69 ? -8.116 4.427 16.476 1.00 95.44 69 GLU A C 1
ATOM 507 O O . GLU A 1 69 ? -8.529 3.531 17.211 1.00 95.44 69 GLU A O 1
ATOM 512 N N . TRP A 1 70 ? -8.659 4.662 15.279 1.00 96.19 70 TRP A N 1
ATOM 513 C CA . TRP A 1 70 ? -9.823 3.937 14.778 1.00 96.19 70 TRP A CA 1
ATOM 514 C C . TRP A 1 70 ? -9.550 2.433 14.676 1.00 96.19 70 TRP A C 1
ATOM 516 O O . TRP A 1 70 ? -10.402 1.633 15.066 1.00 96.19 70 TRP A O 1
ATOM 526 N N . PHE A 1 71 ? -8.369 2.029 14.189 1.00 95.62 71 PHE A N 1
ATOM 527 C CA . PHE A 1 71 ? -7.969 0.619 14.091 1.00 95.62 71 PHE A CA 1
ATOM 528 C C . PHE A 1 71 ? -7.951 -0.027 15.478 1.00 95.62 71 PHE A C 1
ATOM 530 O O . PHE A 1 71 ? -8.488 -1.120 15.661 1.00 95.62 71 PHE A O 1
ATOM 537 N N . THR A 1 72 ? -7.408 0.684 16.467 1.00 95.19 72 THR A N 1
ATOM 538 C CA . THR A 1 72 ? -7.367 0.242 17.864 1.00 95.19 72 THR A CA 1
ATOM 539 C C . THR A 1 72 ? -8.770 0.112 18.463 1.00 95.19 72 THR A C 1
ATOM 541 O O . THR A 1 72 ? -9.090 -0.911 19.067 1.00 95.19 72 THR A O 1
ATOM 544 N N . GLU A 1 73 ? -9.626 1.117 18.280 1.00 96.12 73 GLU A N 1
ATOM 545 C CA . GLU A 1 73 ? -10.985 1.150 18.836 1.00 96.12 73 GLU A CA 1
ATOM 546 C C . GLU A 1 73 ? -11.912 0.097 18.218 1.00 96.12 73 GLU A C 1
ATOM 548 O O . GLU A 1 73 ? -12.757 -0.470 18.912 1.00 96.12 73 GLU A O 1
ATOM 553 N N . ASN A 1 74 ? -11.741 -0.190 16.927 1.00 95.25 74 ASN A N 1
ATOM 554 C CA . ASN A 1 74 ? -12.576 -1.133 16.181 1.00 95.25 74 ASN A CA 1
ATOM 555 C C . ASN A 1 74 ? -11.947 -2.530 16.069 1.00 95.25 74 ASN A C 1
ATOM 557 O O . ASN A 1 74 ? -12.508 -3.403 15.409 1.00 95.25 74 ASN A O 1
ATOM 561 N N . GLY A 1 75 ? -10.794 -2.756 16.706 1.00 93.94 75 GLY A N 1
ATOM 562 C CA . GLY A 1 75 ? -10.107 -4.047 16.710 1.00 93.94 75 GLY A CA 1
ATOM 563 C C . GLY A 1 75 ? -9.619 -4.505 15.333 1.00 93.94 75 GLY A C 1
ATOM 564 O O . GLY A 1 75 ? -9.478 -5.705 15.123 1.00 93.94 75 GLY A O 1
ATOM 565 N N . SER A 1 76 ? -9.373 -3.578 14.402 1.00 94.00 76 SER A N 1
ATOM 566 C CA . SER A 1 76 ? -8.806 -3.899 13.089 1.00 94.00 76 SER A CA 1
ATOM 567 C C . SER A 1 76 ? -7.308 -4.156 13.220 1.00 94.00 76 SER A C 1
ATOM 569 O O . SER A 1 76 ? -6.548 -3.283 13.636 1.00 94.00 76 SER A O 1
ATOM 571 N N . ALA A 1 77 ? -6.858 -5.353 12.852 1.00 93.69 77 ALA A N 1
ATOM 572 C CA . ALA A 1 77 ? -5.465 -5.762 13.004 1.00 93.69 77 ALA A CA 1
ATOM 573 C C . ALA A 1 77 ? -4.545 -5.150 11.934 1.00 93.69 77 ALA A C 1
ATOM 575 O O . ALA A 1 77 ? -3.321 -5.076 12.121 1.00 93.69 77 ALA A O 1
ATOM 576 N N . SER A 1 78 ? -5.106 -4.743 10.789 1.00 96.81 78 SER A N 1
ATOM 577 C CA . SER A 1 78 ? -4.324 -4.274 9.645 1.00 96.81 78 SER A CA 1
ATOM 578 C C . SER A 1 78 ? -5.080 -3.390 8.659 1.00 96.81 78 SER A C 1
ATOM 580 O O . SER A 1 78 ? -6.309 -3.391 8.586 1.00 96.81 78 SER A O 1
ATOM 582 N N . LEU A 1 79 ? -4.313 -2.684 7.828 1.00 97.44 79 LEU A N 1
ATOM 583 C CA . LEU A 1 79 ? -4.845 -1.946 6.690 1.00 97.44 79 LEU A CA 1
ATOM 584 C C . LEU A 1 79 ? -5.435 -2.885 5.636 1.00 97.44 79 LEU A C 1
ATOM 586 O O . LEU A 1 79 ? -6.493 -2.580 5.087 1.00 97.44 79 LEU A O 1
ATOM 590 N N . LYS A 1 80 ? -4.791 -4.032 5.378 1.00 97.38 80 LYS A N 1
ATOM 591 C CA . LYS A 1 80 ? -5.343 -5.090 4.514 1.00 97.38 80 LYS A CA 1
ATOM 592 C C . LYS A 1 80 ? -6.751 -5.502 4.968 1.00 97.38 80 LYS A C 1
ATOM 594 O O . LYS A 1 80 ? -7.668 -5.577 4.152 1.00 97.38 80 LYS A O 1
ATOM 599 N N . GLU A 1 81 ? -6.953 -5.712 6.268 1.00 96.44 81 GLU A N 1
ATOM 600 C CA . GLU A 1 81 ? -8.266 -6.035 6.846 1.00 96.44 81 GLU A CA 1
ATOM 601 C C . GLU A 1 81 ? -9.278 -4.896 6.665 1.00 96.44 81 GLU A C 1
ATOM 603 O O . GLU A 1 81 ? -10.404 -5.132 6.230 1.00 96.44 81 GLU A O 1
ATOM 608 N N . TYR A 1 82 ? -8.878 -3.650 6.924 1.00 96.88 82 TYR A N 1
ATOM 609 C CA . TYR A 1 82 ? -9.748 -2.497 6.698 1.00 96.88 82 TYR A CA 1
ATOM 610 C C . TYR A 1 82 ? -10.189 -2.388 5.227 1.00 96.88 82 TYR A C 1
ATOM 612 O O . TYR A 1 82 ? -11.377 -2.250 4.935 1.00 96.88 82 TYR A O 1
ATOM 620 N N . ILE A 1 83 ? -9.250 -2.506 4.282 1.00 97.06 83 ILE A N 1
ATOM 621 C CA . ILE A 1 83 ? -9.539 -2.431 2.843 1.00 97.06 83 ILE A CA 1
ATOM 622 C C . ILE A 1 83 ? -10.474 -3.561 2.411 1.00 97.06 83 ILE A C 1
ATOM 624 O O . ILE A 1 83 ? -11.418 -3.315 1.669 1.00 97.06 83 ILE A O 1
ATOM 628 N N . THR A 1 84 ? -10.238 -4.787 2.874 1.00 94.81 84 THR A N 1
ATOM 629 C CA . THR A 1 84 ? -11.084 -5.941 2.524 1.00 94.81 84 THR A CA 1
ATOM 630 C C . THR A 1 84 ? -12.477 -5.864 3.147 1.00 94.81 84 THR A C 1
ATOM 632 O O . THR A 1 84 ? -13.437 -6.335 2.543 1.00 94.81 84 THR A O 1
ATOM 635 N N . THR A 1 85 ? -12.605 -5.241 4.320 1.00 94.94 85 THR A N 1
ATOM 636 C CA . THR A 1 85 ? -13.885 -5.098 5.027 1.00 94.94 85 THR A CA 1
ATOM 637 C C . THR A 1 85 ? -14.748 -3.976 4.449 1.00 94.94 85 THR A C 1
ATOM 639 O O . THR A 1 85 ? -15.952 -4.155 4.274 1.00 94.94 85 THR A O 1
ATOM 642 N N . TYR A 1 86 ? -14.150 -2.816 4.160 1.00 95.19 86 TYR A N 1
ATOM 643 C CA . TYR A 1 86 ? -14.884 -1.598 3.787 1.00 95.19 86 TYR A CA 1
ATOM 644 C C . TYR A 1 86 ? -14.752 -1.219 2.307 1.00 95.19 86 TYR A C 1
ATOM 646 O O . TYR A 1 86 ? -15.504 -0.383 1.802 1.00 95.19 86 TYR A O 1
ATOM 654 N N . GLY A 1 87 ? -13.806 -1.819 1.587 1.00 92.81 87 GLY A N 1
ATOM 655 C CA . GLY A 1 87 ? -13.653 -1.650 0.150 1.00 92.81 87 GLY A CA 1
ATOM 656 C C . GLY A 1 87 ? -14.771 -2.327 -0.627 1.00 92.81 87 GLY A C 1
ATOM 657 O O . GLY A 1 87 ? -15.085 -3.492 -0.414 1.00 92.81 87 GLY A O 1
ATOM 658 N N . THR A 1 88 ? -15.354 -1.605 -1.583 1.00 87.44 88 THR A N 1
ATOM 659 C CA . THR A 1 88 ? -16.324 -2.168 -2.530 1.00 87.44 88 THR A CA 1
ATOM 660 C C . THR A 1 88 ? -15.720 -2.171 -3.928 1.00 87.44 88 THR A C 1
ATOM 662 O O . THR A 1 88 ? -15.285 -1.127 -4.407 1.00 87.44 88 THR A O 1
ATOM 665 N N . ASN A 1 89 ? -15.718 -3.330 -4.598 1.00 88.62 89 ASN A N 1
ATOM 666 C CA . ASN A 1 89 ? -15.170 -3.507 -5.952 1.00 88.62 89 ASN A CA 1
ATOM 667 C C . ASN A 1 89 ? -13.707 -3.041 -6.105 1.00 88.62 89 ASN A C 1
ATOM 669 O O . ASN A 1 89 ? -13.334 -2.505 -7.147 1.00 88.62 89 ASN A O 1
ATOM 673 N N . ILE A 1 90 ? -12.885 -3.225 -5.068 1.00 93.44 90 ILE A N 1
ATOM 674 C CA . ILE A 1 90 ? -11.446 -2.946 -5.132 1.00 93.44 90 ILE A CA 1
ATOM 675 C C . ILE A 1 90 ? -10.747 -4.173 -5.721 1.00 93.44 90 ILE A C 1
ATOM 677 O O . ILE A 1 90 ? -10.916 -5.280 -5.213 1.00 93.44 90 ILE A O 1
ATOM 681 N N . SER A 1 91 ? -9.986 -3.977 -6.800 1.00 91.19 91 SER A N 1
ATOM 682 C CA . SER A 1 91 ? -9.184 -5.045 -7.415 1.00 91.19 91 SER A CA 1
ATOM 683 C C . SER A 1 91 ? -8.162 -5.585 -6.412 1.00 91.19 91 SER A C 1
ATOM 685 O O . SER A 1 91 ? -7.436 -4.794 -5.810 1.00 91.19 91 SER A O 1
ATOM 687 N N . GLU A 1 92 ? -8.069 -6.913 -6.270 1.00 92.88 92 GLU A N 1
ATOM 688 C CA . GLU A 1 92 ? -7.141 -7.579 -5.338 1.00 92.88 92 GLU A CA 1
ATOM 689 C C . GLU A 1 92 ? -5.687 -7.144 -5.555 1.00 92.88 92 GLU A C 1
ATOM 691 O O . GLU A 1 92 ? -4.953 -6.969 -4.590 1.00 92.88 92 GLU A O 1
ATOM 696 N N . CYS A 1 93 ? -5.302 -6.901 -6.810 1.00 94.62 93 CYS A N 1
ATOM 697 C CA . CYS A 1 93 ? -3.956 -6.480 -7.191 1.00 94.62 93 CYS A CA 1
ATOM 698 C C . CYS A 1 93 ? -3.920 -5.121 -7.893 1.00 94.62 93 CYS A C 1
ATOM 700 O O . CYS A 1 93 ? -2.958 -4.803 -8.595 1.00 94.62 93 CYS A O 1
ATOM 702 N N . GLY A 1 94 ? -4.954 -4.292 -7.718 1.00 93.75 94 GLY A N 1
ATOM 703 C CA . GLY A 1 94 ? -5.046 -3.000 -8.397 1.00 93.75 94 GLY A CA 1
ATOM 704 C C . GLY A 1 94 ? -4.877 -3.150 -9.908 1.00 93.75 94 GLY A C 1
ATOM 705 O O . GLY A 1 94 ? -5.615 -3.911 -10.529 1.00 93.75 94 GLY A O 1
ATOM 706 N N . ASN A 1 95 ? -3.877 -2.454 -10.454 1.00 92.75 95 ASN A N 1
ATOM 707 C CA . ASN A 1 95 ? -3.522 -2.462 -11.878 1.00 92.75 95 ASN A CA 1
ATOM 708 C C . ASN A 1 95 ? -2.412 -3.481 -12.232 1.00 92.75 95 ASN A C 1
ATOM 710 O O . ASN A 1 95 ? -1.750 -3.378 -13.269 1.00 92.75 95 ASN A O 1
ATOM 714 N N . THR A 1 96 ? -2.117 -4.415 -11.327 1.00 94.12 96 THR A N 1
ATOM 715 C CA . THR A 1 96 ? -1.059 -5.428 -11.472 1.00 94.12 96 THR A CA 1
ATOM 716 C C . THR A 1 96 ? -1.654 -6.832 -11.504 1.00 94.12 96 THR A C 1
ATOM 718 O O . THR A 1 96 ? -2.762 -7.057 -11.020 1.00 94.12 96 THR A O 1
ATOM 721 N N . LEU A 1 97 ? -0.932 -7.784 -12.094 1.00 92.81 97 LEU A N 1
ATOM 722 C CA . LEU A 1 97 ? -1.333 -9.188 -12.103 1.00 92.81 97 LEU A CA 1
ATOM 723 C C . LEU A 1 97 ? -0.858 -9.891 -10.840 1.00 92.81 97 LEU A C 1
ATOM 725 O O . LEU A 1 97 ? 0.325 -9.834 -10.511 1.00 92.81 97 LEU A O 1
ATOM 729 N N . LYS A 1 98 ? -1.783 -10.627 -10.222 1.00 90.88 98 LYS A N 1
ATOM 730 C CA . LYS A 1 98 ? -1.493 -11.581 -9.152 1.00 90.88 98 LYS A CA 1
ATOM 731 C C . LYS A 1 98 ? -0.532 -12.670 -9.630 1.00 90.88 98 LYS A C 1
ATOM 733 O O . LYS A 1 98 ? 0.580 -12.791 -9.134 1.00 90.88 98 LYS A O 1
ATOM 738 N N . ASP A 1 99 ? -0.920 -13.363 -10.699 1.00 89.69 99 ASP A N 1
ATOM 739 C CA . ASP A 1 99 ? -0.121 -14.416 -11.336 1.00 89.69 99 ASP A CA 1
ATOM 740 C C . ASP A 1 99 ? 0.786 -13.830 -12.434 1.00 89.69 99 ASP A C 1
ATOM 742 O O . ASP A 1 99 ? 0.712 -14.191 -13.612 1.00 89.69 99 ASP A O 1
ATOM 746 N N . GLY A 1 100 ? 1.593 -12.836 -12.055 1.00 90.25 100 GLY A N 1
ATOM 747 C CA . GLY A 1 100 ? 2.570 -12.203 -12.937 1.00 90.25 100 GLY A CA 1
ATOM 748 C C . GLY A 1 100 ? 3.786 -13.086 -13.246 1.00 90.25 100 GLY A C 1
ATOM 749 O O . GLY A 1 100 ? 3.867 -14.255 -12.874 1.00 90.25 100 GLY A O 1
ATOM 750 N N . THR A 1 101 ? 4.779 -12.500 -13.918 1.00 94.06 101 THR A N 1
ATOM 751 C CA . THR A 1 101 ? 6.116 -13.111 -13.996 1.00 94.06 101 THR A CA 1
ATOM 752 C C . THR A 1 101 ? 6.695 -13.173 -12.586 1.00 94.06 101 THR A C 1
ATOM 754 O O . THR A 1 101 ? 6.728 -12.149 -11.908 1.00 94.06 101 THR A O 1
ATOM 757 N N . ALA A 1 102 ? 7.097 -14.366 -12.144 1.00 95.94 102 ALA A N 1
ATOM 758 C CA . ALA A 1 102 ? 7.684 -14.558 -10.825 1.00 95.94 102 ALA A CA 1
ATOM 759 C C . ALA A 1 102 ? 9.091 -13.953 -10.771 1.00 95.94 102 ALA A C 1
ATOM 761 O O . ALA A 1 102 ? 9.928 -14.251 -11.626 1.00 95.94 102 ALA A O 1
ATOM 762 N N . GLU A 1 103 ? 9.341 -13.138 -9.753 1.00 95.44 103 GLU A N 1
ATOM 763 C CA . GLU A 1 103 ? 10.591 -12.409 -9.569 1.00 95.44 103 GLU A CA 1
ATOM 764 C C . GLU A 1 103 ? 11.258 -12.774 -8.237 1.00 95.44 103 GLU A C 1
ATOM 766 O O . GLU A 1 103 ? 10.574 -12.990 -7.232 1.00 95.44 103 GLU A O 1
ATOM 771 N N . PRO A 1 104 ? 12.597 -12.806 -8.176 1.00 94.88 104 PRO A N 1
ATOM 772 C CA . PRO A 1 104 ? 13.296 -12.975 -6.915 1.00 94.88 104 PRO A CA 1
ATOM 773 C C . PRO A 1 104 ? 13.170 -11.712 -6.061 1.00 94.88 104 PRO A C 1
ATOM 775 O O . PRO A 1 104 ? 13.248 -10.586 -6.559 1.00 94.88 104 PRO A O 1
ATOM 778 N N . ILE A 1 105 ? 13.060 -11.886 -4.743 1.00 94.75 105 ILE A N 1
ATOM 779 C CA . ILE A 1 105 ? 13.127 -10.749 -3.821 1.00 94.75 105 ILE A CA 1
ATOM 780 C C . ILE A 1 105 ? 14.529 -10.117 -3.833 1.00 94.75 105 ILE A C 1
ATOM 782 O O . ILE A 1 105 ? 15.542 -10.825 -3.902 1.00 94.75 105 ILE A O 1
ATOM 786 N N . SER A 1 106 ? 14.604 -8.786 -3.731 1.00 88.88 106 SER A N 1
ATOM 787 C CA . SER A 1 106 ? 15.893 -8.092 -3.643 1.00 88.88 106 SER A CA 1
ATOM 788 C C . SER A 1 106 ? 16.632 -8.435 -2.345 1.00 88.88 106 SER A C 1
ATOM 790 O O . SER A 1 106 ? 16.037 -8.627 -1.283 1.00 88.88 106 SER A O 1
ATOM 792 N N . SER A 1 107 ? 17.962 -8.507 -2.422 1.00 88.62 107 SER A N 1
ATOM 793 C CA . SER A 1 107 ? 18.830 -8.775 -1.267 1.00 88.62 107 SER A CA 1
ATOM 794 C C . SER A 1 107 ? 19.176 -7.528 -0.445 1.00 88.62 107 SER A C 1
ATOM 796 O O . SER A 1 107 ? 19.861 -7.644 0.568 1.00 88.62 107 SER A O 1
ATOM 798 N N . ASP A 1 108 ? 18.769 -6.342 -0.894 1.00 89.69 108 ASP A N 1
ATOM 799 C CA . ASP A 1 108 ? 19.041 -5.046 -0.250 1.00 89.69 108 ASP A CA 1
ATOM 800 C C . ASP A 1 108 ? 18.197 -4.776 1.009 1.00 89.69 108 ASP A C 1
ATOM 802 O O . ASP A 1 108 ? 18.452 -3.803 1.721 1.00 89.69 108 ASP A O 1
ATOM 806 N N . GLY A 1 109 ? 17.230 -5.643 1.317 1.00 94.44 109 GLY A N 1
ATOM 807 C CA . GLY A 1 109 ? 16.368 -5.485 2.484 1.00 94.44 109 GLY A CA 1
ATOM 808 C C . GLY A 1 109 ? 15.134 -4.622 2.249 1.00 94.44 109 GLY A C 1
ATOM 809 O O . GLY A 1 109 ? 14.420 -4.362 3.217 1.00 94.44 109 GLY A O 1
ATOM 810 N N . CYS A 1 110 ? 14.875 -4.172 1.017 1.00 96.62 110 CYS A N 1
ATOM 811 C CA . CYS A 1 110 ? 13.767 -3.276 0.705 1.00 96.62 110 CYS A CA 1
ATOM 812 C C . CYS A 1 110 ? 12.938 -3.755 -0.496 1.00 96.62 110 CYS A C 1
ATOM 814 O O . CYS A 1 110 ? 13.436 -4.393 -1.419 1.00 96.62 110 CYS A O 1
ATOM 816 N N . ALA A 1 111 ? 11.661 -3.378 -0.506 1.00 97.00 111 ALA A N 1
ATOM 817 C CA . ALA A 1 111 ? 10.928 -3.190 -1.749 1.00 97.00 111 ALA A CA 1
ATOM 818 C C . ALA A 1 111 ? 11.179 -1.751 -2.219 1.00 97.00 111 ALA A C 1
ATOM 820 O O . ALA A 1 111 ? 10.963 -0.795 -1.462 1.00 97.00 111 ALA A O 1
ATOM 821 N N . GLU A 1 112 ? 11.658 -1.579 -3.449 1.00 96.50 112 GLU A N 1
ATOM 822 C CA . GLU A 1 112 ? 11.836 -0.249 -4.022 1.00 96.50 112 GLU A CA 1
ATOM 823 C C . GLU A 1 112 ? 10.534 0.213 -4.663 1.00 96.50 112 GLU A C 1
ATOM 825 O O . GLU A 1 112 ? 9.951 -0.490 -5.492 1.00 96.50 112 GLU A O 1
ATOM 830 N N . HIS A 1 113 ? 10.115 1.429 -4.332 1.00 95.38 113 HIS A N 1
ATOM 831 C CA . HIS A 1 113 ? 8.986 2.101 -4.963 1.00 95.38 113 HIS A CA 1
ATOM 832 C C . HIS A 1 113 ? 9.465 3.323 -5.751 1.00 95.38 113 HIS A C 1
ATOM 834 O O . HIS A 1 113 ? 10.423 3.979 -5.349 1.00 95.38 113 HIS A O 1
ATOM 840 N N . ASP A 1 114 ? 8.791 3.688 -6.843 1.00 92.81 114 ASP A N 1
ATOM 841 C CA . ASP A 1 114 ? 9.146 4.866 -7.655 1.00 92.81 114 ASP A CA 1
ATOM 842 C C . ASP A 1 114 ? 9.289 6.152 -6.807 1.00 92.81 114 ASP A C 1
ATOM 844 O O . ASP A 1 114 ? 10.334 6.812 -6.805 1.00 92.81 114 ASP A O 1
ATOM 848 N N . THR A 1 115 ? 8.236 6.495 -6.069 1.00 91.50 115 THR A N 1
ATOM 849 C CA . THR A 1 115 ? 8.170 7.409 -4.925 1.00 91.50 115 THR A CA 1
ATOM 850 C C . THR A 1 115 ? 6.723 7.454 -4.423 1.00 91.50 115 THR A C 1
ATOM 852 O O . THR A 1 115 ? 5.773 7.336 -5.200 1.00 91.50 115 THR 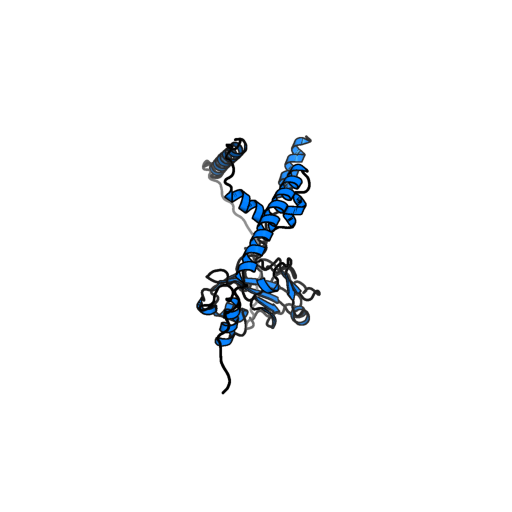A O 1
ATOM 855 N N . LEU A 1 116 ? 6.531 7.713 -3.130 1.00 92.44 116 LEU A N 1
ATOM 856 C CA . LEU A 1 116 ? 5.200 7.955 -2.555 1.00 92.44 116 LEU A CA 1
ATOM 857 C C . LEU A 1 116 ? 4.706 9.398 -2.774 1.00 92.44 116 LEU A C 1
ATOM 859 O O . LEU A 1 116 ? 3.589 9.753 -2.399 1.00 92.44 116 LEU A O 1
ATOM 863 N N . GLY A 1 117 ? 5.527 10.255 -3.390 1.00 89.56 117 GLY A N 1
ATOM 864 C CA . GLY A 1 117 ? 5.193 11.660 -3.602 1.00 89.56 117 GLY A CA 1
ATOM 865 C C . GLY A 1 117 ? 5.023 12.414 -2.280 1.00 89.56 117 GLY A C 1
ATOM 866 O O . GLY A 1 117 ? 5.573 12.020 -1.259 1.00 89.56 117 GLY A O 1
ATOM 867 N N . ASN A 1 118 ? 4.268 13.520 -2.309 1.00 89.56 118 ASN A N 1
ATOM 868 C CA . ASN A 1 118 ? 4.092 14.411 -1.148 1.00 89.56 118 ASN A CA 1
ATOM 869 C C . ASN A 1 118 ? 2.619 14.740 -0.837 1.00 89.56 118 ASN A C 1
ATOM 871 O O . ASN A 1 118 ? 2.340 15.473 0.109 1.00 89.56 118 ASN A O 1
ATOM 875 N N . SER A 1 119 ? 1.675 14.285 -1.666 1.00 89.19 119 SER A N 1
ATOM 876 C CA . SER A 1 119 ? 0.274 14.734 -1.632 1.00 89.19 119 SER A CA 1
ATOM 877 C C . SER A 1 119 ? -0.713 13.691 -1.120 1.00 89.19 119 SER A C 1
ATOM 879 O O . SER A 1 119 ? -1.881 14.023 -0.971 1.00 89.19 119 SER A O 1
ATOM 881 N N . HIS A 1 120 ? -0.269 12.462 -0.853 1.00 92.31 120 HIS A N 1
ATOM 882 C CA . HIS A 1 120 ? -1.130 11.310 -0.574 1.00 92.31 120 HIS A CA 1
ATOM 883 C C . HIS A 1 120 ? -0.898 10.731 0.838 1.00 92.31 120 HIS A C 1
ATOM 885 O O . HIS A 1 120 ? -0.586 9.552 0.968 1.00 92.31 120 HIS A O 1
ATOM 891 N N . PRO A 1 121 ? -0.974 11.525 1.925 1.00 93.50 121 PRO A N 1
ATOM 892 C CA . PRO A 1 121 ? -0.677 11.012 3.261 1.00 93.50 121 PRO A CA 1
ATOM 893 C C . PRO A 1 121 ? -1.616 9.862 3.633 1.00 93.50 121 PRO A C 1
ATOM 895 O O . PRO A 1 121 ? -2.787 9.865 3.251 1.00 93.50 121 PRO A O 1
ATOM 898 N N . GLY A 1 122 ? -1.108 8.912 4.411 1.00 95.44 122 GLY A N 1
ATOM 899 C CA . GLY A 1 122 ? -1.908 7.822 4.959 1.00 95.44 122 GLY A CA 1
ATOM 900 C C . GLY A 1 122 ? -1.122 6.526 5.149 1.00 95.44 122 GLY A C 1
ATOM 901 O O . GLY A 1 122 ? 0.067 6.464 4.794 1.00 95.44 122 GLY A O 1
ATOM 902 N N . PRO A 1 123 ? -1.761 5.520 5.765 1.00 97.38 123 PRO A N 1
ATOM 903 C CA . PRO A 1 123 ? -1.095 4.304 6.193 1.00 97.38 123 PRO A CA 1
ATOM 904 C C . PRO A 1 123 ? -0.780 3.398 5.013 1.00 97.38 123 PRO A C 1
ATOM 906 O O . PRO A 1 123 ? -1.544 3.330 4.048 1.00 97.38 123 PRO A O 1
ATOM 909 N N . CYS A 1 124 ? 0.320 2.663 5.115 1.00 97.88 124 CYS A N 1
ATOM 910 C CA . CYS A 1 124 ? 0.657 1.621 4.157 1.00 97.88 124 CYS A CA 1
ATOM 911 C C . CYS A 1 124 ? 1.232 0.384 4.843 1.00 97.88 124 CYS A C 1
ATOM 913 O O . CYS A 1 124 ? 1.771 0.451 5.952 1.00 97.88 124 CYS A O 1
ATOM 915 N N . GLU A 1 125 ? 1.123 -0.745 4.154 1.00 98.31 125 GLU A N 1
ATOM 916 C CA . GLU A 1 125 ? 1.613 -2.047 4.588 1.00 98.31 125 GLU A CA 1
ATOM 917 C C . GLU A 1 125 ? 2.261 -2.788 3.420 1.00 98.31 125 GLU A C 1
ATOM 919 O O . GLU A 1 125 ? 1.826 -2.646 2.277 1.00 98.31 125 GLU A O 1
ATOM 924 N N . ILE A 1 126 ? 3.259 -3.620 3.723 1.00 98.50 126 ILE A N 1
ATOM 925 C CA . ILE A 1 126 ? 3.739 -4.657 2.801 1.00 98.50 126 ILE A CA 1
ATOM 926 C C . ILE A 1 126 ? 3.486 -6.014 3.439 1.00 98.50 126 ILE A C 1
ATOM 928 O O . ILE A 1 126 ? 3.771 -6.231 4.622 1.00 98.50 126 ILE A O 1
ATOM 932 N N . TRP A 1 127 ? 2.964 -6.920 2.627 1.00 98.62 127 TRP A N 1
ATOM 933 C CA . TRP A 1 127 ? 2.695 -8.304 2.964 1.00 98.62 127 TRP A CA 1
ATOM 934 C C . TRP A 1 127 ? 3.484 -9.217 2.041 1.00 98.62 127 TRP A C 1
ATOM 936 O O . TRP A 1 127 ? 3.597 -8.931 0.853 1.00 98.62 127 TRP A O 1
ATOM 946 N N . CYS A 1 128 ? 4.000 -10.305 2.596 1.00 98.00 128 CYS A N 1
ATOM 947 C CA . CYS A 1 128 ? 4.527 -11.428 1.841 1.00 98.00 128 CYS A CA 1
ATOM 948 C C . CYS A 1 128 ? 3.666 -12.648 2.185 1.00 98.00 128 CYS A C 1
ATOM 950 O O . CYS A 1 128 ? 3.621 -13.071 3.344 1.00 98.00 128 CYS A O 1
ATOM 952 N N . ASP A 1 129 ? 2.893 -13.118 1.203 1.00 96.62 129 ASP A N 1
ATOM 953 C CA . ASP A 1 129 ? 1.719 -13.984 1.385 1.00 96.62 129 ASP A CA 1
ATOM 954 C C . ASP A 1 129 ? 0.806 -13.495 2.543 1.00 96.62 129 ASP A C 1
ATOM 956 O O . ASP A 1 129 ? 0.273 -12.378 2.531 1.00 96.62 129 ASP A O 1
ATOM 960 N N . ASP A 1 130 ? 0.652 -14.314 3.587 1.00 96.44 130 ASP A N 1
ATOM 961 C CA . ASP A 1 130 ? -0.180 -14.042 4.763 1.00 96.44 130 ASP A CA 1
ATOM 962 C C . ASP A 1 130 ? 0.579 -13.360 5.913 1.00 96.44 130 ASP A C 1
ATOM 964 O O . ASP A 1 130 ? 0.039 -13.196 7.008 1.00 96.44 130 ASP A O 1
ATOM 968 N N . THR A 1 131 ? 1.828 -12.941 5.693 1.00 97.94 131 THR A N 1
ATOM 969 C CA . THR A 1 131 ? 2.659 -12.308 6.725 1.00 97.94 131 THR A CA 1
ATOM 970 C C . THR A 1 131 ? 2.885 -10.832 6.427 1.00 97.94 131 THR A C 1
ATOM 972 O O . THR A 1 131 ? 3.483 -10.468 5.415 1.00 97.94 131 THR A O 1
ATOM 975 N N . ARG A 1 132 ? 2.458 -9.953 7.340 1.00 98.19 132 ARG A N 1
ATOM 976 C CA . ARG A 1 132 ? 2.763 -8.518 7.266 1.00 98.19 132 ARG A CA 1
ATOM 977 C C . ARG A 1 132 ? 4.220 -8.279 7.642 1.00 98.19 132 ARG A C 1
ATOM 979 O O . ARG A 1 132 ? 4.597 -8.469 8.796 1.00 98.19 132 ARG A O 1
ATOM 986 N N . VAL A 1 133 ? 5.015 -7.807 6.688 1.00 98.12 133 VAL A N 1
ATOM 987 C CA . VAL A 1 133 ? 6.457 -7.560 6.861 1.00 98.12 133 VAL A CA 1
ATOM 988 C C . VAL A 1 133 ? 6.792 -6.085 7.078 1.00 98.12 133 VAL A C 1
ATOM 990 O O . VAL A 1 133 ? 7.884 -5.762 7.535 1.00 98.12 133 VAL A O 1
ATOM 993 N N . PHE A 1 134 ? 5.848 -5.182 6.799 1.00 98.12 134 PHE A N 1
ATOM 994 C CA . PHE A 1 134 ? 5.999 -3.746 7.021 1.00 98.12 134 PHE A CA 1
ATOM 995 C C . PHE A 1 134 ? 4.652 -3.084 7.319 1.00 98.12 134 PHE A C 1
ATOM 997 O O . PHE A 1 134 ? 3.631 -3.466 6.748 1.00 98.12 134 PHE A O 1
ATOM 1004 N N . ASN A 1 135 ? 4.653 -2.063 8.179 1.00 96.81 135 ASN A N 1
ATOM 1005 C CA . ASN A 1 135 ? 3.535 -1.133 8.327 1.00 96.81 135 ASN A CA 1
ATOM 1006 C C . ASN A 1 135 ? 4.006 0.235 8.839 1.00 96.81 135 ASN A C 1
ATOM 1008 O O . ASN A 1 135 ? 4.933 0.314 9.650 1.00 96.81 135 ASN A O 1
ATOM 1012 N N . LYS A 1 136 ? 3.334 1.299 8.394 1.00 96.62 136 LYS A N 1
ATOM 1013 C CA . LYS A 1 136 ? 3.420 2.650 8.968 1.00 96.62 136 LYS A CA 1
ATOM 1014 C C . LYS A 1 136 ? 2.082 3.362 8.834 1.00 96.62 136 LYS A C 1
ATOM 1016 O O . LYS A 1 136 ? 1.371 3.174 7.852 1.00 96.62 136 LYS A O 1
ATOM 1021 N N . THR A 1 137 ? 1.795 4.258 9.774 1.00 93.75 137 THR A N 1
ATOM 1022 C CA . THR A 1 137 ? 0.573 5.079 9.776 1.00 93.75 137 THR A CA 1
ATOM 1023 C C . THR A 1 137 ? 0.611 6.207 8.740 1.00 93.75 137 THR A C 1
ATOM 1025 O O . THR A 1 137 ? -0.434 6.634 8.258 1.00 93.75 137 THR A O 1
ATOM 1028 N N . ASN A 1 138 ? 1.801 6.675 8.339 1.00 95.25 138 ASN A N 1
ATOM 1029 C CA . ASN A 1 138 ? 1.959 7.671 7.277 1.00 95.25 138 ASN A CA 1
ATOM 1030 C C . ASN A 1 138 ? 3.232 7.458 6.446 1.00 95.25 138 ASN A C 1
ATOM 1032 O O . ASN A 1 138 ? 4.310 7.953 6.787 1.00 95.25 138 ASN A O 1
ATOM 1036 N N . CYS A 1 139 ? 3.096 6.765 5.320 1.00 95.62 139 CYS A N 1
ATOM 1037 C CA . CYS A 1 139 ? 4.252 6.386 4.509 1.00 95.62 139 CYS A CA 1
ATOM 1038 C C . CYS A 1 139 ? 4.843 7.543 3.697 1.00 95.62 139 CYS A C 1
ATOM 1040 O O . CYS A 1 139 ? 6.057 7.598 3.516 1.00 95.62 139 CYS A O 1
ATOM 1042 N N . VAL A 1 140 ? 4.026 8.520 3.288 1.00 94.06 140 VAL A N 1
ATOM 1043 C CA . VAL A 1 140 ? 4.524 9.741 2.625 1.00 94.06 140 VAL A CA 1
ATOM 1044 C C . VAL A 1 140 ? 5.508 10.486 3.514 1.00 94.06 140 VAL A C 1
ATOM 1046 O O . VAL A 1 140 ? 6.547 10.934 3.042 1.00 94.06 140 VAL A O 1
ATOM 1049 N N . THR A 1 141 ? 5.191 10.609 4.803 1.00 94.12 141 THR A N 1
ATOM 1050 C CA . THR A 1 141 ? 6.074 11.286 5.757 1.00 94.12 141 THR A CA 1
ATOM 1051 C C . THR A 1 141 ? 7.333 10.465 6.023 1.00 94.12 141 THR A C 1
ATOM 1053 O O . THR A 1 141 ? 8.427 11.023 5.993 1.00 94.12 141 THR A O 1
ATOM 1056 N N . GLU A 1 142 ? 7.194 9.152 6.239 1.00 96.38 142 GLU A N 1
ATOM 1057 C CA . GLU A 1 142 ? 8.323 8.253 6.521 1.00 96.38 142 GLU A CA 1
ATOM 1058 C C . GLU A 1 142 ? 9.366 8.256 5.389 1.00 96.38 142 GLU A C 1
ATOM 1060 O O . GLU A 1 142 ? 10.565 8.364 5.643 1.00 96.38 142 GLU A O 1
ATOM 1065 N N . PHE A 1 143 ? 8.912 8.191 4.135 1.00 96.00 143 PHE A N 1
ATOM 1066 C CA . PHE A 1 143 ? 9.777 8.099 2.953 1.00 96.00 143 PHE A CA 1
ATOM 1067 C C . PHE A 1 143 ? 9.873 9.418 2.172 1.00 96.00 143 PHE A C 1
ATOM 1069 O O . PHE A 1 143 ? 10.218 9.434 0.988 1.00 96.00 143 PHE A O 1
ATOM 1076 N N . SER A 1 144 ? 9.582 10.543 2.831 1.00 94.44 144 SER A N 1
ATOM 1077 C CA . SER A 1 144 ? 9.555 11.869 2.211 1.00 94.44 144 SER A CA 1
ATOM 1078 C C . SER A 1 144 ? 10.877 12.202 1.512 1.00 94.44 144 SER A C 1
ATOM 1080 O O . SER A 1 144 ? 11.950 12.187 2.115 1.00 94.44 144 SER A O 1
ATOM 1082 N N . GLY A 1 145 ? 10.789 12.587 0.237 1.00 90.62 145 GLY A N 1
ATOM 1083 C CA . GLY A 1 145 ? 11.941 12.994 -0.571 1.00 90.62 145 GLY A CA 1
ATOM 1084 C C . GLY A 1 145 ? 12.789 11.844 -1.120 1.00 90.62 145 GLY A C 1
ATOM 1085 O O . GLY A 1 145 ? 13.776 12.117 -1.804 1.00 90.62 145 GLY A O 1
ATOM 1086 N N . GLN A 1 146 ? 12.414 10.587 -0.868 1.00 94.25 146 GLN A N 1
ATOM 1087 C CA . GLN A 1 146 ? 13.071 9.433 -1.475 1.00 94.25 146 GLN A CA 1
ATOM 1088 C C . GLN A 1 146 ? 12.520 9.159 -2.885 1.00 94.25 146 GLN A C 1
ATOM 1090 O O . GLN A 1 146 ? 11.308 9.200 -3.125 1.00 94.25 146 GLN A O 1
ATOM 1095 N N . SER A 1 147 ? 13.426 8.896 -3.827 1.00 92.62 147 SER A N 1
ATOM 1096 C CA . SER A 1 147 ? 13.109 8.423 -5.176 1.00 92.62 147 SER A CA 1
ATOM 1097 C C . SER A 1 147 ? 14.326 7.675 -5.750 1.00 92.62 147 SER A C 1
ATOM 1099 O O . SER A 1 147 ? 15.325 8.324 -6.080 1.00 92.62 147 SER A O 1
ATOM 1101 N N . PRO A 1 148 ? 14.273 6.337 -5.854 1.00 94.00 148 PRO A N 1
ATOM 1102 C CA . PRO A 1 148 ? 13.211 5.468 -5.334 1.00 94.00 148 PRO A CA 1
ATOM 1103 C C . PRO A 1 148 ? 13.062 5.524 -3.804 1.00 94.00 148 PRO A C 1
ATOM 1105 O O . PRO A 1 148 ? 14.004 5.857 -3.085 1.00 94.00 148 PRO A O 1
ATOM 1108 N N . ALA A 1 149 ? 11.851 5.252 -3.316 1.00 96.06 149 ALA A N 1
ATOM 1109 C CA . ALA A 1 149 ? 11.570 5.053 -1.899 1.00 96.06 149 ALA A CA 1
ATOM 1110 C C . ALA A 1 149 ? 11.938 3.621 -1.498 1.00 96.06 149 ALA A C 1
ATOM 1112 O O . ALA A 1 149 ? 11.497 2.667 -2.135 1.00 96.06 149 ALA A O 1
ATOM 1113 N N . MET A 1 150 ? 12.747 3.493 -0.450 1.00 96.50 150 MET A N 1
ATOM 1114 C CA . MET A 1 150 ? 13.287 2.221 0.031 1.00 96.50 150 MET A CA 1
ATOM 1115 C C . MET A 1 150 ? 12.458 1.750 1.225 1.00 96.50 150 MET A C 1
ATOM 1117 O O . MET A 1 150 ? 12.714 2.178 2.353 1.00 96.50 150 MET A O 1
ATOM 1121 N N . ILE A 1 151 ? 11.434 0.924 0.989 1.00 97.56 151 ILE A N 1
ATOM 1122 C CA . ILE A 1 151 ? 10.559 0.443 2.065 1.00 97.56 151 ILE A CA 1
ATOM 1123 C C . ILE A 1 151 ? 11.119 -0.880 2.602 1.00 97.56 151 ILE A C 1
ATOM 1125 O O . ILE A 1 151 ? 11.174 -1.850 1.847 1.00 97.56 151 ILE A O 1
ATOM 1129 N N . PRO A 1 152 ? 11.540 -0.952 3.879 1.00 97.81 152 PRO A N 1
ATOM 1130 C CA . PRO A 1 152 ? 12.179 -2.143 4.418 1.00 97.81 152 PRO A CA 1
ATOM 1131 C C . PRO A 1 152 ? 11.198 -3.314 4.501 1.00 97.81 152 PRO A C 1
ATOM 1133 O O . PRO A 1 152 ? 10.032 -3.135 4.854 1.00 97.81 152 PRO A O 1
ATOM 1136 N N . ILE A 1 153 ? 11.702 -4.514 4.232 1.00 97.44 153 ILE A N 1
ATOM 1137 C CA . ILE A 1 153 ? 10.957 -5.775 4.284 1.00 97.44 153 ILE A CA 1
ATOM 1138 C C . ILE A 1 153 ? 11.751 -6.842 5.041 1.00 97.44 153 ILE A C 1
ATOM 1140 O O . ILE A 1 153 ? 12.980 -6.796 5.128 1.00 97.44 153 ILE A O 1
ATOM 1144 N N . ASP A 1 154 ? 11.055 -7.857 5.546 1.00 96.38 154 ASP A N 1
ATOM 1145 C CA . ASP A 1 154 ? 11.698 -9.087 5.999 1.00 96.38 154 ASP A CA 1
ATOM 1146 C C . ASP A 1 154 ? 12.010 -9.985 4.794 1.00 96.38 154 ASP A C 1
ATOM 1148 O O . ASP A 1 154 ? 11.179 -10.775 4.341 1.00 96.38 154 ASP A O 1
ATOM 1152 N N . VAL A 1 155 ? 13.240 -9.871 4.288 1.00 94.94 155 VAL A N 1
ATOM 1153 C CA . VAL A 1 155 ? 13.743 -10.675 3.162 1.00 94.94 155 VAL A CA 1
ATOM 1154 C C . VAL A 1 155 ? 13.623 -12.169 3.435 1.00 94.94 155 VAL A C 1
ATOM 1156 O O . VAL A 1 155 ? 13.391 -12.928 2.501 1.00 94.94 155 VAL A O 1
ATOM 1159 N N . SER A 1 156 ? 13.784 -12.618 4.683 1.00 93.88 156 SER A N 1
ATOM 1160 C CA . SER A 1 156 ? 13.737 -14.049 4.991 1.00 93.88 156 SER A CA 1
ATOM 1161 C C . SER A 1 156 ? 12.336 -14.619 4.791 1.00 93.88 156 SER A C 1
ATOM 1163 O O . SER A 1 156 ? 12.196 -15.655 4.142 1.00 93.88 156 SER A O 1
ATOM 1165 N N . THR A 1 157 ? 11.319 -13.888 5.251 1.00 95.69 157 THR A N 1
ATOM 1166 C CA . THR A 1 157 ? 9.911 -14.205 5.011 1.00 95.69 157 THR A CA 1
ATOM 1167 C C . THR A 1 157 ? 9.612 -14.156 3.512 1.00 95.69 157 THR A C 1
ATOM 1169 O O . THR A 1 157 ? 9.259 -15.176 2.921 1.00 95.69 157 THR A O 1
ATOM 1172 N N . CYS A 1 158 ? 9.863 -13.013 2.865 1.00 96.75 158 CYS A N 1
ATOM 1173 C CA . CYS A 1 158 ? 9.495 -12.797 1.464 1.00 96.75 158 CYS A CA 1
ATOM 1174 C C . CYS A 1 158 ? 10.224 -13.725 0.485 1.00 96.75 158 CYS A C 1
ATOM 1176 O O . CYS A 1 158 ? 9.654 -14.125 -0.522 1.00 96.75 158 CYS A O 1
ATOM 1178 N N . LYS A 1 159 ? 11.462 -14.137 0.779 1.00 95.19 159 LYS A N 1
ATOM 1179 C CA . LYS A 1 159 ? 12.209 -15.083 -0.066 1.00 95.19 159 LYS A CA 1
ATOM 1180 C C . LYS A 1 159 ? 11.566 -16.470 -0.133 1.00 95.19 159 LYS A C 1
ATOM 1182 O O . LYS A 1 159 ? 11.876 -17.222 -1.047 1.00 95.19 159 LYS A O 1
ATOM 1187 N N . SER A 1 160 ? 10.729 -16.826 0.838 1.00 94.62 160 SER A N 1
ATOM 1188 C CA . SER A 1 160 ? 9.975 -18.086 0.846 1.00 94.62 160 SER A CA 1
ATOM 1189 C C . SER A 1 160 ? 8.526 -17.934 0.383 1.00 94.62 160 SER A C 1
ATOM 1191 O O . SER A 1 160 ? 7.792 -18.920 0.364 1.00 94.62 160 SER A O 1
ATOM 1193 N N . SER A 1 161 ? 8.117 -16.715 0.026 1.00 96.31 161 SER A N 1
ATOM 1194 C CA . SER A 1 161 ? 6.736 -16.393 -0.313 1.00 96.31 161 SER A CA 1
ATOM 1195 C C . SER A 1 161 ? 6.457 -16.504 -1.808 1.00 96.31 161 SER A C 1
ATOM 1197 O O . SER A 1 161 ? 7.373 -16.464 -2.631 1.00 96.31 161 SER A O 1
ATOM 1199 N N . SER A 1 162 ? 5.177 -16.638 -2.153 1.00 96.44 162 SER A N 1
ATOM 1200 C CA . SER A 1 162 ? 4.680 -16.638 -3.537 1.00 96.44 162 SER A CA 1
ATOM 1201 C C . SER A 1 162 ? 4.294 -15.251 -4.043 1.00 96.44 162 SER A C 1
ATOM 1203 O O . SER A 1 162 ? 4.253 -15.021 -5.249 1.00 96.44 162 SER A O 1
ATOM 1205 N N . GLU A 1 163 ? 4.023 -14.320 -3.133 1.00 96.38 163 GLU A N 1
ATOM 1206 C CA . GLU A 1 163 ? 3.507 -13.000 -3.467 1.00 96.38 163 GLU A CA 1
ATOM 1207 C C . GLU A 1 163 ? 4.044 -11.938 -2.503 1.00 96.38 163 GLU A C 1
ATOM 1209 O O . GLU A 1 163 ? 4.163 -12.178 -1.300 1.00 96.38 163 GLU A O 1
ATOM 1214 N N . LEU A 1 164 ? 4.324 -10.746 -3.031 1.00 97.88 164 LEU A N 1
ATOM 1215 C CA . LEU A 1 164 ? 4.508 -9.514 -2.268 1.00 97.88 164 LEU A CA 1
ATOM 1216 C C . LEU A 1 164 ? 3.410 -8.523 -2.649 1.00 97.88 164 LEU A C 1
ATOM 1218 O O . LEU A 1 164 ? 3.250 -8.198 -3.824 1.00 97.88 164 LEU A O 1
ATOM 1222 N N . VAL A 1 165 ? 2.689 -8.002 -1.656 1.00 98.19 165 VAL A N 1
ATOM 1223 C CA . VAL A 1 165 ? 1.600 -7.040 -1.861 1.00 98.19 165 VAL A CA 1
ATOM 1224 C C . VAL A 1 165 ? 1.841 -5.776 -1.052 1.00 98.19 165 VAL A C 1
ATOM 1226 O O . VAL A 1 165 ? 2.002 -5.824 0.168 1.00 98.19 165 VAL A O 1
ATOM 1229 N N . PHE A 1 166 ? 1.813 -4.632 -1.726 1.00 98.19 166 PHE A N 1
ATOM 1230 C CA . PHE A 1 166 ? 1.786 -3.318 -1.096 1.00 98.19 166 PHE A CA 1
ATOM 1231 C C . PHE A 1 166 ? 0.358 -2.787 -1.047 1.00 98.19 166 PHE A C 1
ATOM 1233 O O . PHE A 1 166 ? -0.293 -2.693 -2.085 1.00 98.19 166 PHE A O 1
ATOM 1240 N N . TYR A 1 167 ? -0.094 -2.390 0.140 1.00 98.25 167 TYR A N 1
ATOM 1241 C CA . TYR A 1 167 ? -1.363 -1.701 0.361 1.00 98.25 167 TYR A CA 1
ATOM 1242 C C . TYR A 1 167 ? -1.091 -0.281 0.828 1.00 98.25 167 TYR A C 1
ATOM 1244 O O . TYR A 1 167 ? -0.300 -0.077 1.747 1.00 98.25 167 TYR A O 1
ATOM 1252 N N . TRP A 1 168 ? -1.790 0.698 0.265 1.00 97.94 168 TRP A N 1
ATOM 1253 C CA . TRP A 1 168 ? -1.686 2.087 0.696 1.00 97.94 168 TRP A CA 1
ATOM 1254 C C . TRP A 1 168 ? -3.033 2.793 0.606 1.00 97.94 168 TRP A C 1
ATOM 1256 O O . TRP A 1 168 ? -3.655 2.856 -0.454 1.00 97.94 168 TRP A O 1
ATOM 1266 N N . LEU A 1 169 ? -3.484 3.330 1.737 1.00 97.50 169 LEU A N 1
ATOM 1267 C CA . LEU A 1 169 ? -4.696 4.133 1.830 1.00 97.50 169 LEU A CA 1
ATOM 1268 C C . LEU A 1 169 ? -4.302 5.599 1.909 1.00 97.50 169 LEU A C 1
ATOM 1270 O O . LEU A 1 169 ? -3.590 6.013 2.819 1.00 97.50 169 LEU A O 1
ATOM 1274 N N . THR A 1 170 ? -4.784 6.391 0.959 1.00 95.62 170 THR A N 1
ATOM 1275 C CA . THR A 1 170 ? -4.440 7.808 0.861 1.00 95.62 170 THR A CA 1
ATOM 1276 C C . THR A 1 170 ? -5.631 8.669 1.264 1.00 95.62 170 THR A C 1
ATOM 1278 O O . THR A 1 170 ? -6.744 8.522 0.757 1.00 95.62 170 THR A O 1
ATOM 1281 N N . LEU A 1 171 ? -5.383 9.601 2.180 1.00 95.81 171 LEU A N 1
ATOM 1282 C CA . LEU A 1 171 ? -6.405 10.356 2.912 1.00 95.81 171 LEU A CA 1
ATOM 1283 C C . LEU A 1 171 ? -6.466 11.825 2.470 1.00 95.81 171 LEU A C 1
ATOM 1285 O O . LEU A 1 171 ? -6.862 12.712 3.220 1.00 95.81 171 LEU A O 1
ATOM 1289 N N . HIS A 1 172 ? -6.020 12.109 1.248 1.00 92.69 172 HIS A N 1
ATOM 1290 C CA . HIS A 1 172 ? -5.917 13.473 0.731 1.00 92.69 172 HIS A CA 1
ATOM 1291 C C . HIS A 1 172 ? -7.284 14.082 0.363 1.00 92.69 172 HIS A C 1
ATOM 1293 O O . HIS A 1 172 ? -7.457 15.298 0.444 1.00 92.69 172 HIS A O 1
ATOM 1299 N N . ALA A 1 173 ? -8.243 13.245 -0.046 1.00 92.25 173 ALA A N 1
ATOM 1300 C CA . ALA A 1 173 ? -9.614 13.621 -0.375 1.00 92.25 173 ALA A CA 1
ATOM 1301 C C . ALA A 1 173 ? -10.540 12.395 -0.341 1.00 92.25 173 ALA A C 1
ATOM 1303 O O . ALA A 1 173 ? -10.091 11.281 -0.606 1.00 92.25 173 ALA A O 1
ATOM 1304 N N . GLN A 1 174 ? -11.826 12.617 -0.050 1.00 93.12 174 GLN A N 1
ATOM 1305 C CA . GLN A 1 174 ? -12.852 11.576 -0.121 1.00 93.12 174 GLN A CA 1
ATOM 1306 C C . GLN A 1 174 ? -13.442 11.406 -1.532 1.00 93.12 174 GLN A C 1
ATOM 1308 O O . GLN A 1 174 ? -13.572 12.403 -2.251 1.00 93.12 174 GLN A O 1
ATOM 1313 N N . PRO A 1 175 ? -13.873 10.183 -1.902 1.00 95.12 175 PRO A N 1
ATOM 1314 C CA . PRO A 1 175 ? -13.670 8.932 -1.158 1.00 95.12 175 PRO A CA 1
ATOM 1315 C C . PRO A 1 175 ? -12.181 8.542 -1.133 1.00 95.12 175 PRO A C 1
ATOM 1317 O O . PRO A 1 175 ? -11.436 8.868 -2.058 1.00 95.12 175 PRO A O 1
ATOM 1320 N N . TRP A 1 176 ? -11.738 7.885 -0.058 1.00 96.56 176 TRP A N 1
ATOM 1321 C CA . TRP A 1 176 ? -10.322 7.585 0.167 1.00 96.56 176 TRP A CA 1
ATOM 1322 C C . TRP A 1 176 ? -9.789 6.684 -0.935 1.00 96.56 176 TRP A C 1
ATOM 1324 O O . TRP A 1 176 ? -10.396 5.657 -1.227 1.00 96.56 176 TRP A O 1
ATOM 1334 N N . GLN A 1 177 ? -8.662 7.039 -1.546 1.00 95.62 177 GLN A N 1
ATOM 1335 C CA . GLN A 1 177 ? -8.095 6.226 -2.621 1.00 95.62 177 GLN A CA 1
ATOM 1336 C C . GLN A 1 177 ? -7.216 5.122 -2.050 1.00 95.62 177 GLN A C 1
ATOM 1338 O O . GLN A 1 177 ? -6.349 5.382 -1.210 1.00 95.62 177 GLN A O 1
ATOM 1343 N N . VAL A 1 178 ? -7.417 3.914 -2.564 1.00 97.19 178 VAL A N 1
ATOM 1344 C CA . VAL A 1 178 ? -6.643 2.726 -2.219 1.00 97.19 178 VAL A CA 1
ATOM 1345 C C . VAL A 1 178 ? -5.723 2.388 -3.380 1.00 97.19 178 VAL A C 1
ATOM 1347 O O . VAL A 1 178 ? -6.177 2.256 -4.514 1.00 97.19 178 VAL A O 1
ATOM 1350 N N . TYR A 1 179 ? -4.439 2.221 -3.096 1.00 96.50 179 TYR A N 1
ATOM 1351 C CA . TYR A 1 179 ? -3.432 1.752 -4.038 1.00 96.50 179 TYR A CA 1
ATOM 1352 C C . TYR A 1 179 ? -2.982 0.360 -3.610 1.00 96.50 179 TYR A C 1
ATOM 1354 O O . TYR A 1 179 ? -2.646 0.149 -2.443 1.00 96.50 179 TYR A O 1
ATOM 1362 N N . ILE A 1 180 ? -3.007 -0.581 -4.554 1.00 97.19 180 ILE A N 1
ATOM 1363 C CA . ILE A 1 180 ? -2.553 -1.956 -4.341 1.00 97.19 180 ILE A CA 1
ATOM 1364 C C . ILE A 1 180 ? -1.630 -2.344 -5.487 1.00 97.19 180 ILE A C 1
ATOM 1366 O O . ILE A 1 180 ? -1.948 -2.094 -6.651 1.00 97.19 180 ILE A O 1
ATOM 1370 N N . ASN A 1 181 ? -0.471 -2.909 -5.166 1.00 96.06 181 ASN A N 1
ATOM 1371 C CA . ASN A 1 181 ? 0.487 -3.450 -6.127 1.00 96.06 181 ASN A CA 1
ATOM 1372 C C . ASN A 1 181 ? 0.896 -4.850 -5.667 1.00 96.06 181 ASN A C 1
ATOM 1374 O O . ASN A 1 181 ? 1.385 -4.996 -4.549 1.00 96.06 181 ASN A O 1
ATOM 1378 N N . CYS A 1 182 ? 0.733 -5.836 -6.542 1.00 97.12 182 CYS A N 1
ATOM 1379 C CA . CYS A 1 182 ? 1.185 -7.206 -6.349 1.00 97.12 182 CYS A CA 1
ATOM 1380 C C . CYS A 1 182 ? 2.439 -7.476 -7.181 1.00 97.12 182 CYS A C 1
ATOM 1382 O O . CYS A 1 182 ? 2.611 -6.949 -8.287 1.00 97.12 182 CYS A O 1
ATOM 1384 N N . VAL A 1 183 ? 3.300 -8.332 -6.646 1.00 97.12 183 VAL A N 1
ATOM 1385 C CA . VAL A 1 183 ? 4.428 -8.936 -7.348 1.00 97.12 183 VAL A CA 1
ATOM 1386 C C . VAL A 1 183 ? 4.411 -10.430 -7.060 1.00 97.12 183 VAL A C 1
ATOM 1388 O O . VAL A 1 183 ? 4.451 -10.828 -5.897 1.00 97.12 183 VAL A O 1
ATOM 1391 N N . ALA A 1 184 ? 4.382 -11.249 -8.109 1.00 96.88 184 ALA A N 1
ATOM 1392 C CA . ALA A 1 184 ? 4.608 -12.682 -7.979 1.00 96.88 184 ALA A CA 1
ATOM 1393 C C . ALA A 1 184 ? 6.081 -12.934 -7.622 1.00 96.88 184 ALA A C 1
ATOM 1395 O O . ALA A 1 184 ? 6.981 -12.377 -8.252 1.00 96.88 184 ALA A O 1
ATOM 1396 N N . LEU A 1 185 ? 6.327 -13.779 -6.626 1.00 96.44 185 LEU A N 1
ATOM 1397 C CA . LEU A 1 185 ? 7.655 -14.142 -6.144 1.00 96.44 185 LEU A CA 1
ATOM 1398 C C . LEU A 1 185 ? 7.987 -15.602 -6.468 1.00 96.44 185 LEU A C 1
ATOM 1400 O O . LEU A 1 185 ? 7.113 -16.466 -6.522 1.00 96.44 185 LEU A O 1
ATOM 1404 N N . ASP A 1 186 ? 9.274 -15.897 -6.651 1.00 93.75 186 ASP A N 1
ATOM 1405 C CA . ASP A 1 186 ? 9.774 -17.250 -6.943 1.00 93.75 186 ASP A CA 1
ATOM 1406 C C . ASP A 1 186 ? 10.030 -18.120 -5.690 1.00 93.75 186 ASP A C 1
ATOM 1408 O O . ASP A 1 186 ? 10.494 -19.261 -5.800 1.00 93.75 186 ASP A O 1
ATOM 1412 N N . GLY A 1 187 ? 9.707 -17.596 -4.501 1.00 82.25 187 GLY A N 1
ATOM 1413 C CA . GLY A 1 187 ? 10.038 -18.169 -3.194 1.00 82.25 187 GLY A CA 1
ATOM 1414 C C . GLY A 1 187 ? 9.240 -19.409 -2.791 1.00 82.25 187 GLY A C 1
ATOM 1415 O O . GLY A 1 187 ? 9.707 -20.209 -1.976 1.00 82.25 187 GLY A O 1
ATOM 1416 N N . ALA A 1 188 ? 8.085 -19.626 -3.418 1.00 70.44 188 ALA A N 1
ATOM 1417 C CA . ALA A 1 188 ? 7.319 -20.858 -3.325 1.00 70.44 188 ALA A CA 1
ATOM 1418 C C . ALA A 1 188 ? 7.247 -21.506 -4.714 1.00 70.44 188 ALA A C 1
ATOM 1420 O O . ALA A 1 188 ? 6.773 -20.903 -5.674 1.00 70.44 188 ALA A O 1
ATOM 1421 N N . THR A 1 189 ? 7.686 -22.762 -4.843 1.00 50.66 189 THR A N 1
ATOM 1422 C CA . THR A 1 189 ? 7.381 -23.546 -6.051 1.00 50.66 189 THR A CA 1
ATOM 1423 C C . THR A 1 189 ? 5.864 -23.598 -6.190 1.00 50.66 189 THR A C 1
ATOM 1425 O O . THR A 1 189 ? 5.198 -24.146 -5.318 1.00 50.66 189 THR A O 1
ATOM 1428 N N . ALA A 1 190 ? 5.340 -22.964 -7.244 1.00 45.34 190 ALA A N 1
ATOM 1429 C CA . ALA A 1 190 ? 3.922 -22.752 -7.515 1.00 45.34 190 ALA A CA 1
ATOM 1430 C C . ALA A 1 190 ? 3.044 -23.929 -7.059 1.00 45.34 190 ALA A C 1
ATOM 1432 O O . ALA A 1 190 ? 2.898 -24.930 -7.759 1.00 45.34 190 ALA A O 1
ATOM 1433 N N . SER A 1 191 ? 2.447 -23.798 -5.877 1.00 40.41 191 SER A N 1
ATOM 1434 C CA . SER A 1 191 ? 1.425 -24.713 -5.387 1.00 40.41 191 SER A CA 1
ATOM 1435 C C . SER A 1 191 ? 0.161 -23.926 -5.087 1.00 40.41 191 SER A C 1
ATOM 1437 O O . SER A 1 191 ? -0.415 -24.019 -4.008 1.00 40.41 191 SER A O 1
ATOM 1439 N N . TYR A 1 192 ? -0.322 -23.201 -6.096 1.00 40.66 192 TYR A N 1
ATOM 1440 C CA . TYR A 1 192 ? -1.753 -22.973 -6.219 1.00 40.66 192 TYR A CA 1
ATOM 1441 C C . TYR A 1 192 ? -2.377 -24.306 -6.637 1.00 40.66 192 TYR A C 1
ATOM 1443 O O . TYR A 1 192 ? -2.578 -24.601 -7.815 1.00 40.66 192 TYR A O 1
ATOM 1451 N N . THR A 1 193 ? -2.651 -25.166 -5.657 1.00 34.00 193 THR A N 1
ATOM 1452 C CA . THR A 1 193 ? -3.605 -26.256 -5.835 1.00 34.00 193 THR A CA 1
ATOM 1453 C C . THR A 1 193 ? -4.940 -25.630 -6.216 1.00 34.00 193 THR A C 1
ATOM 1455 O O . THR A 1 193 ? -5.682 -25.161 -5.356 1.00 34.00 193 THR A O 1
ATOM 1458 N N . SER A 1 194 ? -5.242 -25.621 -7.516 1.00 39.34 194 SER A N 1
ATOM 1459 C CA . SER A 1 194 ? -6.608 -25.489 -8.008 1.00 39.34 194 SER A CA 1
ATOM 1460 C C . SER A 1 194 ? -7.462 -26.521 -7.281 1.00 39.34 194 SER A C 1
ATOM 1462 O O . SER A 1 194 ? -7.335 -27.728 -7.497 1.00 39.34 194 SER A O 1
ATOM 1464 N N . GLY A 1 195 ? -8.315 -26.043 -6.381 1.00 41.38 195 GLY A N 1
ATOM 1465 C CA . GLY A 1 195 ? -9.344 -26.847 -5.751 1.00 41.38 195 GLY A CA 1
ATOM 1466 C C . GLY A 1 195 ? -10.348 -27.308 -6.801 1.00 41.38 195 GLY A C 1
ATOM 1467 O O . GLY A 1 195 ? -11.306 -26.608 -7.108 1.00 41.38 195 GLY A O 1
ATOM 1468 N N . SER A 1 196 ? -10.137 -28.499 -7.352 1.00 37.88 196 SER A N 1
ATOM 1469 C CA . SER A 1 196 ? -11.203 -29.336 -7.900 1.00 37.88 196 SER A CA 1
ATOM 1470 C C . SER A 1 196 ? -10.728 -30.777 -7.994 1.00 37.88 196 SER A C 1
ATOM 1472 O O . SER A 1 196 ? -10.151 -31.213 -8.985 1.00 37.88 196 SER A O 1
ATOM 1474 N N . ALA A 1 197 ? -11.012 -31.533 -6.939 1.00 33.94 197 ALA A N 1
ATOM 1475 C CA . ALA A 1 197 ? -11.056 -32.981 -6.997 1.00 33.94 197 ALA A CA 1
ATOM 1476 C C . ALA A 1 197 ? -12.366 -33.452 -6.361 1.00 33.94 197 ALA A C 1
ATOM 1478 O O . ALA A 1 197 ? -12.461 -33.641 -5.153 1.00 33.94 197 ALA A O 1
ATOM 1479 N N . SER A 1 198 ? -13.379 -33.662 -7.203 1.00 32.88 198 SER A N 1
ATOM 1480 C CA . SER A 1 198 ? -14.293 -34.785 -7.029 1.00 32.88 198 SER A CA 1
ATOM 1481 C C . SER A 1 198 ? -14.849 -35.233 -8.383 1.00 32.88 198 SER A C 1
ATOM 1483 O O . SER A 1 198 ? -15.574 -34.505 -9.048 1.00 32.88 198 SER A O 1
ATOM 1485 N N . THR A 1 199 ? -14.474 -36.470 -8.718 1.00 31.98 199 THR A N 1
ATOM 1486 C CA . THR A 1 199 ? -15.223 -37.506 -9.449 1.00 31.98 199 THR A CA 1
ATOM 1487 C C . THR A 1 199 ? -15.681 -37.257 -10.899 1.00 31.98 199 THR A C 1
ATOM 1489 O O . THR A 1 199 ? -16.741 -36.712 -11.173 1.00 31.98 199 THR A O 1
ATOM 1492 N N . THR A 1 200 ? -14.984 -37.890 -11.852 1.00 29.45 200 THR A N 1
ATOM 1493 C CA . THR A 1 200 ? -15.401 -39.154 -12.518 1.00 29.45 200 THR A CA 1
ATOM 1494 C C . THR A 1 200 ? -14.827 -39.225 -13.935 1.00 29.45 200 THR A C 1
ATOM 1496 O O . THR A 1 200 ? -14.952 -38.304 -14.734 1.00 29.45 200 THR A O 1
ATOM 1499 N N . ALA A 1 201 ? -14.199 -40.359 -14.236 1.00 33.78 201 ALA A N 1
ATOM 1500 C CA . ALA A 1 201 ? -13.666 -40.721 -15.539 1.00 33.78 201 ALA A CA 1
ATOM 1501 C C . ALA A 1 201 ? -14.765 -40.952 -16.594 1.00 33.78 201 ALA A C 1
ATOM 1503 O O . ALA A 1 201 ? -15.744 -41.637 -16.309 1.00 33.78 201 ALA A O 1
ATOM 1504 N N . ALA A 1 202 ? -14.537 -40.499 -17.831 1.00 32.16 202 ALA A N 1
ATOM 1505 C CA . ALA A 1 202 ? -15.024 -41.162 -19.043 1.00 32.16 202 ALA A CA 1
ATOM 1506 C C . ALA A 1 202 ? -14.237 -40.713 -20.290 1.00 32.16 202 ALA A C 1
ATOM 1508 O O . ALA A 1 202 ? -13.820 -39.567 -20.425 1.00 32.16 202 ALA A O 1
ATOM 1509 N N . THR A 1 203 ? -14.033 -41.688 -21.167 1.00 29.00 203 THR A N 1
ATOM 1510 C CA . THR A 1 203 ? -13.107 -41.787 -22.302 1.00 29.00 203 THR A CA 1
ATOM 1511 C C . THR A 1 203 ? -13.703 -41.271 -23.627 1.00 29.00 203 THR A C 1
ATOM 1513 O O . THR A 1 203 ? -14.923 -41.282 -23.788 1.00 29.00 203 THR A O 1
ATOM 1516 N N . THR A 1 204 ? -12.827 -41.050 -24.632 1.00 29.30 204 THR A N 1
ATOM 1517 C CA . THR A 1 204 ? -13.059 -41.040 -26.115 1.00 29.30 204 THR A CA 1
ATOM 1518 C C . THR A 1 204 ? -13.732 -39.778 -26.707 1.00 29.30 204 THR A C 1
ATOM 1520 O O . THR A 1 204 ? -14.627 -39.227 -26.091 1.00 29.30 204 THR A O 1
ATOM 1523 N N . SER A 1 205 ? -13.405 -39.208 -27.881 1.00 30.47 205 SER A N 1
ATOM 1524 C CA . SER A 1 205 ? -12.600 -39.575 -29.066 1.00 30.47 205 SER A CA 1
ATOM 1525 C C . SER A 1 205 ? -12.223 -38.310 -29.867 1.00 30.47 205 SER A C 1
ATOM 1527 O O . SER A 1 205 ? -12.888 -37.283 -29.767 1.00 30.47 205 SER A O 1
ATOM 1529 N N . ALA A 1 206 ? -11.206 -38.422 -30.726 1.00 35.41 206 ALA A N 1
ATOM 1530 C CA . ALA A 1 206 ? -10.767 -37.426 -31.710 1.00 35.41 206 ALA A CA 1
ATOM 1531 C C . ALA A 1 206 ? -11.590 -37.406 -33.025 1.00 35.41 206 ALA A C 1
ATOM 1533 O O . ALA A 1 206 ? -12.066 -38.454 -33.458 1.00 35.41 206 ALA A O 1
ATOM 1534 N N . SER A 1 207 ? -11.662 -36.240 -33.695 1.00 30.67 207 SER A N 1
ATOM 1535 C CA . SER A 1 207 ? -11.648 -36.032 -35.172 1.00 30.67 207 SER A CA 1
ATOM 1536 C C . SER A 1 207 ? -11.696 -34.516 -35.478 1.00 30.67 207 SER A C 1
ATOM 1538 O O . SER A 1 207 ? -12.545 -33.829 -34.925 1.00 30.67 207 SER A O 1
ATOM 1540 N N . THR A 1 208 ? -10.689 -33.882 -36.091 1.00 28.77 208 THR A N 1
ATOM 1541 C CA . THR A 1 208 ? -10.346 -33.747 -37.534 1.00 28.77 208 THR A CA 1
ATOM 1542 C C . THR A 1 208 ? -11.127 -32.667 -38.319 1.00 28.77 208 THR A C 1
ATOM 1544 O O . THR A 1 208 ? -12.281 -32.847 -38.674 1.00 28.77 208 THR A O 1
ATOM 1547 N N . ALA A 1 209 ? -10.399 -31.574 -38.603 1.00 31.20 209 ALA A N 1
ATOM 1548 C CA . ALA A 1 209 ? -10.274 -30.734 -39.814 1.00 31.20 209 ALA A CA 1
ATOM 1549 C C . ALA A 1 209 ? -11.467 -30.280 -40.706 1.00 31.20 209 ALA A C 1
ATOM 1551 O O . ALA A 1 209 ? -12.162 -31.084 -41.311 1.00 31.20 209 ALA A O 1
ATOM 1552 N N . ALA A 1 210 ? -11.460 -28.951 -40.936 1.00 33.69 210 ALA A N 1
ATOM 1553 C CA . ALA A 1 210 ? -11.604 -28.187 -42.196 1.00 33.69 210 ALA A CA 1
ATOM 1554 C C . ALA A 1 210 ? -12.895 -28.273 -43.045 1.00 33.69 210 ALA A C 1
ATOM 1556 O O . ALA A 1 210 ? -13.244 -29.321 -43.566 1.00 33.69 210 ALA A O 1
ATOM 1557 N N . SER A 1 211 ? -13.482 -27.120 -43.405 1.00 32.72 211 SER A N 1
ATOM 1558 C CA . SER A 1 211 ? -13.168 -26.403 -44.661 1.00 32.72 211 SER A CA 1
ATOM 1559 C C . SER A 1 211 ? -14.170 -25.266 -44.965 1.00 32.72 211 SER A C 1
ATOM 1561 O O . SER A 1 211 ? -15.259 -25.183 -44.412 1.00 32.72 211 SER A O 1
ATOM 1563 N N . SER A 1 212 ? -13.724 -24.389 -45.859 1.00 36.00 212 SER A N 1
ATOM 1564 C CA . SER A 1 212 ? -14.246 -23.130 -46.403 1.00 36.00 212 SER A CA 1
ATOM 1565 C C . SER A 1 212 ? -15.658 -23.127 -46.999 1.00 36.00 212 SER A C 1
ATOM 1567 O O . SER A 1 212 ? -16.041 -24.097 -47.645 1.00 36.00 212 SER A O 1
ATOM 1569 N N . THR A 1 213 ? -16.307 -21.953 -47.037 1.00 31.19 213 THR A N 1
ATOM 1570 C CA . THR A 1 213 ? -16.909 -21.409 -48.278 1.00 31.19 213 THR A CA 1
ATOM 1571 C C . THR A 1 213 ? -16.969 -19.876 -48.215 1.00 31.19 213 THR A C 1
ATOM 1573 O O . THR A 1 213 ? -17.345 -19.302 -47.197 1.00 31.19 213 THR A O 1
ATOM 1576 N N . ALA A 1 214 ? -16.550 -19.234 -49.305 1.00 35.09 214 ALA A N 1
ATOM 1577 C CA . ALA A 1 214 ? -16.632 -17.802 -49.560 1.00 35.09 214 ALA A CA 1
ATOM 1578 C C . ALA A 1 214 ? -17.865 -17.508 -50.423 1.00 35.09 214 ALA A C 1
ATOM 1580 O O . ALA A 1 214 ? -18.143 -18.273 -51.344 1.00 35.09 214 ALA A O 1
ATOM 1581 N N . GLU A 1 215 ? -18.537 -16.378 -50.199 1.00 32.81 215 GLU A N 1
ATOM 1582 C CA . GLU A 1 215 ? -19.417 -15.777 -51.204 1.00 32.81 215 GLU A CA 1
ATOM 1583 C C . GLU A 1 215 ? -19.433 -14.246 -51.079 1.00 32.81 215 GLU A C 1
ATOM 1585 O O . GLU A 1 215 ? -18.941 -13.667 -50.110 1.00 32.81 215 GLU A O 1
ATOM 1590 N N . ALA A 1 216 ? -19.871 -13.610 -52.156 1.00 31.91 216 ALA A N 1
ATOM 1591 C CA . ALA A 1 216 ? -19.206 -12.510 -52.811 1.00 31.91 216 ALA A CA 1
ATOM 1592 C C . ALA A 1 216 ? -19.790 -11.117 -52.530 1.00 31.91 216 ALA A C 1
ATOM 1594 O O . ALA A 1 216 ? -20.823 -10.906 -51.907 1.00 31.91 216 ALA A O 1
ATOM 1595 N N . THR A 1 217 ? -19.022 -10.169 -53.045 1.00 32.94 217 THR A N 1
ATOM 1596 C CA . THR A 1 217 ? -19.089 -8.713 -53.036 1.00 32.94 217 THR A CA 1
ATOM 1597 C C . THR A 1 217 ? -20.387 -8.133 -53.613 1.00 32.94 217 THR A C 1
ATOM 1599 O O . THR A 1 217 ? -20.767 -8.473 -54.729 1.00 32.94 217 THR A O 1
ATOM 1602 N N . GLU A 1 218 ? -20.953 -7.116 -52.952 1.00 31.97 218 GLU A N 1
ATOM 1603 C CA . GLU A 1 218 ? -21.724 -6.064 -53.628 1.00 31.97 218 GLU A CA 1
ATOM 1604 C C . GLU A 1 218 ? -21.239 -4.683 -53.163 1.00 31.97 218 GLU A C 1
ATOM 1606 O O . GLU A 1 218 ? -21.086 -4.399 -51.973 1.00 31.97 218 GLU A O 1
ATOM 1611 N N . ALA A 1 219 ? -20.908 -3.842 -54.140 1.00 34.50 219 ALA A N 1
ATOM 1612 C CA . ALA A 1 219 ? -20.278 -2.545 -53.971 1.00 34.50 219 ALA A CA 1
ATOM 1613 C C . ALA A 1 219 ? -21.314 -1.429 -53.769 1.00 34.50 219 ALA A C 1
ATOM 1615 O O . ALA A 1 219 ? -22.262 -1.301 -54.540 1.00 34.50 219 ALA A O 1
ATOM 1616 N N . ARG A 1 220 ? -21.066 -0.522 -52.812 1.00 29.97 220 ARG A N 1
ATOM 1617 C CA . ARG A 1 220 ? -21.691 0.810 -52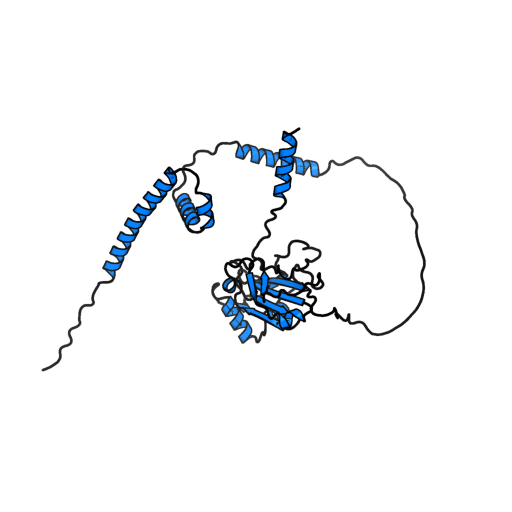.788 1.00 29.97 220 ARG A CA 1
ATOM 1618 C C . ARG A 1 220 ? -20.666 1.885 -52.407 1.00 29.97 220 ARG A C 1
ATOM 1620 O O . ARG A 1 220 ? -19.924 1.743 -51.442 1.00 29.97 220 ARG A O 1
ATOM 1627 N N . GLN A 1 221 ? -20.626 2.936 -53.227 1.00 36.22 221 GLN A N 1
ATOM 1628 C CA . GLN A 1 221 ? -19.699 4.079 -53.236 1.00 36.22 221 GLN A CA 1
ATOM 1629 C C . GLN A 1 221 ? -19.500 4.815 -51.890 1.00 36.22 221 GLN A C 1
ATOM 1631 O O . GLN A 1 221 ? -20.366 4.770 -51.015 1.00 36.22 221 GLN A O 1
ATOM 1636 N N . PRO A 1 222 ? -18.376 5.551 -51.735 1.00 36.75 222 PRO A N 1
ATOM 1637 C CA . PRO A 1 222 ? -17.827 5.931 -50.441 1.00 36.75 222 PRO A CA 1
ATOM 1638 C C . PRO A 1 222 ? -18.506 7.169 -49.843 1.00 36.75 222 PRO A C 1
ATOM 1640 O O . PRO A 1 222 ? -18.614 8.219 -50.478 1.00 36.75 222 PRO A O 1
ATOM 1643 N N . ARG A 1 223 ? -18.863 7.083 -48.557 1.00 50.59 223 ARG A N 1
ATOM 1644 C CA . ARG A 1 223 ? -18.936 8.260 -47.683 1.00 50.59 223 ARG A CA 1
ATOM 1645 C C . ARG A 1 223 ? -17.505 8.667 -47.332 1.00 50.59 223 ARG A C 1
ATOM 1647 O O . ARG A 1 223 ? -16.719 7.831 -46.894 1.00 50.59 223 ARG A O 1
ATOM 1654 N N . ALA A 1 224 ? -17.166 9.940 -47.533 1.00 48.78 224 ALA A N 1
ATOM 1655 C CA . ALA A 1 224 ? -15.875 10.489 -47.128 1.00 48.78 224 ALA A CA 1
ATOM 1656 C C . ALA A 1 224 ? -15.624 10.216 -45.627 1.00 48.78 224 ALA A C 1
ATOM 1658 O O . ALA A 1 224 ? -16.536 10.416 -44.819 1.00 48.78 224 ALA A O 1
ATOM 1659 N N . PRO A 1 225 ? -14.426 9.751 -45.229 1.00 49.53 225 PRO A N 1
ATOM 1660 C CA . PRO A 1 225 ? -14.184 9.335 -43.857 1.00 49.53 225 PRO A CA 1
ATOM 1661 C C . PRO A 1 225 ? -14.120 10.554 -42.929 1.00 49.53 225 PRO A C 1
ATOM 1663 O O . PRO A 1 225 ? -13.504 11.572 -43.253 1.00 49.53 225 PRO A O 1
ATOM 1666 N N . LEU A 1 226 ? -14.701 10.414 -41.734 1.00 55.44 226 LEU A N 1
ATOM 1667 C CA . LEU A 1 226 ? -14.634 11.358 -40.605 1.00 55.44 226 LEU A CA 1
ATOM 1668 C C . LEU A 1 226 ? -13.200 11.806 -40.250 1.00 55.44 226 LEU A C 1
ATOM 1670 O O . LEU A 1 226 ? -13.018 12.883 -39.679 1.00 55.44 226 LEU A O 1
ATOM 1674 N N . LEU A 1 227 ? -12.175 11.052 -40.670 1.00 49.94 227 LEU A N 1
ATOM 1675 C CA . LEU A 1 227 ? -10.772 11.470 -40.605 1.00 49.94 227 LEU A CA 1
ATOM 1676 C C . LEU A 1 227 ? -10.503 12.790 -41.344 1.00 49.94 227 LEU A C 1
ATOM 1678 O O . LEU A 1 227 ? -9.681 13.574 -40.889 1.00 49.94 227 LEU A O 1
ATOM 1682 N N . SER A 1 228 ? -11.194 13.081 -42.450 1.00 55.12 228 SER A N 1
ATOM 1683 C CA . SER A 1 228 ? -10.953 14.307 -43.224 1.00 55.12 228 SER A CA 1
ATOM 1684 C C . SER A 1 228 ? -11.381 15.567 -42.461 1.00 55.12 228 SER A C 1
ATOM 1686 O O . SER A 1 228 ? -10.690 16.585 -42.506 1.00 55.12 228 SER A O 1
ATOM 1688 N N . LEU A 1 229 ? -12.466 15.486 -41.679 1.00 54.62 229 LEU A N 1
ATOM 1689 C CA . LEU A 1 229 ? -12.924 16.582 -40.820 1.00 54.62 229 LEU A CA 1
ATOM 1690 C C . LEU A 1 229 ? -12.002 16.795 -39.617 1.00 54.62 229 LEU A C 1
ATOM 1692 O O . LEU A 1 229 ? -11.671 17.941 -39.316 1.00 54.62 229 LEU A O 1
ATOM 1696 N N . LEU A 1 230 ? -11.542 15.719 -38.973 1.00 62.91 230 LEU A N 1
ATOM 1697 C CA . LEU A 1 230 ? -10.580 15.795 -37.868 1.00 62.91 230 LEU A CA 1
ATOM 1698 C C . LEU A 1 230 ? -9.227 16.342 -38.332 1.00 62.91 230 LEU A 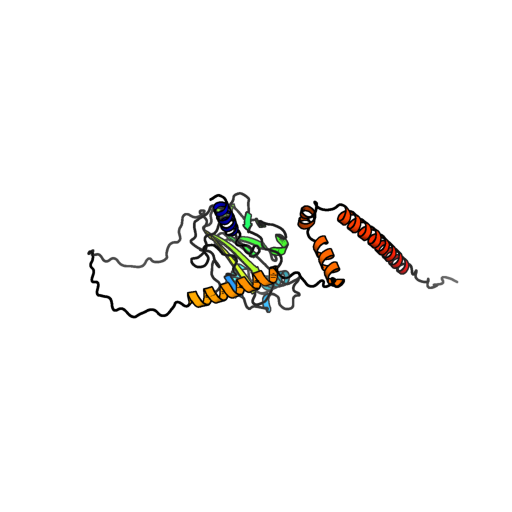C 1
ATOM 1700 O O . LEU A 1 230 ? -8.667 17.217 -37.679 1.00 62.91 230 LEU A O 1
ATOM 1704 N N . VAL A 1 231 ? -8.748 15.925 -39.506 1.00 69.44 231 VAL A N 1
ATOM 1705 C CA . VAL A 1 231 ? -7.510 16.446 -40.103 1.00 69.44 231 VAL A CA 1
ATOM 1706 C C . VAL A 1 231 ? -7.656 17.924 -40.476 1.00 69.44 231 VAL A C 1
ATOM 1708 O O . VAL A 1 231 ? -6.738 18.699 -40.212 1.00 69.44 231 VAL A O 1
ATOM 1711 N N . LEU A 1 232 ? -8.809 18.365 -41.001 1.00 66.38 232 LEU A N 1
ATOM 1712 C CA . LEU A 1 232 ? -9.064 19.789 -41.268 1.00 66.38 232 LEU A CA 1
ATOM 1713 C C . LEU A 1 232 ? -9.155 20.627 -39.982 1.00 66.38 232 LEU A C 1
ATOM 1715 O O . LEU A 1 232 ? -8.674 21.762 -39.956 1.00 66.38 232 LEU A O 1
ATOM 1719 N N . GLN A 1 233 ? -9.786 20.097 -38.932 1.00 74.88 233 GLN A N 1
ATOM 1720 C CA . GLN A 1 233 ? -9.901 20.744 -37.619 1.00 74.88 233 GLN A CA 1
ATOM 1721 C C . GLN A 1 233 ? -8.520 20.882 -36.966 1.00 74.88 233 GLN A C 1
ATOM 1723 O O . GLN A 1 233 ? -8.152 21.972 -36.521 1.00 74.88 233 GLN A O 1
ATOM 1728 N N . LEU A 1 234 ? -7.710 19.823 -37.022 1.00 72.06 234 LEU A N 1
ATOM 1729 C CA . LEU A 1 234 ? -6.341 19.807 -36.517 1.00 72.06 234 LEU A CA 1
ATOM 1730 C C . LEU A 1 234 ? -5.443 20.775 -37.305 1.00 72.06 234 LEU A C 1
ATOM 1732 O O . LEU A 1 234 ? -4.704 21.551 -36.706 1.00 72.06 234 LEU A O 1
ATOM 1736 N N . TRP A 1 235 ? -5.573 20.840 -38.636 1.00 68.31 235 TRP A N 1
ATOM 1737 C CA . TRP A 1 235 ? -4.845 21.814 -39.463 1.00 68.31 235 TRP A CA 1
ATOM 1738 C C . TRP A 1 235 ? -5.224 23.266 -39.156 1.00 68.31 235 TRP A C 1
ATOM 1740 O O . TRP A 1 235 ? -4.362 24.150 -39.151 1.00 68.31 235 TRP A O 1
ATOM 1750 N N . LYS A 1 236 ? -6.507 23.538 -38.888 1.00 76.38 236 LYS A N 1
ATOM 1751 C CA . LYS A 1 236 ? -6.977 24.871 -38.478 1.00 76.38 236 LYS A CA 1
ATOM 1752 C C . LYS A 1 236 ? -6.438 25.251 -37.099 1.00 76.38 236 LYS A C 1
ATOM 1754 O O . LYS A 1 236 ? -6.032 26.399 -36.915 1.00 76.38 236 LYS A O 1
ATOM 1759 N N . LEU A 1 237 ? -6.385 24.304 -36.162 1.00 73.38 237 LEU A N 1
ATOM 1760 C CA . LEU A 1 237 ? -5.833 24.516 -34.824 1.00 73.38 237 LEU A CA 1
ATOM 1761 C C . LEU A 1 237 ? -4.321 24.781 -34.877 1.00 73.38 237 LEU A C 1
ATOM 1763 O O . LEU A 1 237 ? -3.851 25.765 -34.311 1.00 73.38 237 LEU A O 1
ATOM 1767 N N . ILE A 1 238 ? -3.578 23.986 -35.651 1.00 73.50 238 ILE A N 1
ATOM 1768 C CA . ILE A 1 238 ? -2.134 24.163 -35.855 1.00 73.50 238 ILE A CA 1
ATOM 1769 C C . ILE A 1 238 ? -1.839 25.519 -36.510 1.00 73.50 238 ILE A C 1
ATOM 1771 O O . ILE A 1 238 ? -0.955 26.239 -36.045 1.00 73.50 238 ILE A O 1
ATOM 1775 N N . ARG A 1 239 ? -2.607 25.941 -37.529 1.00 78.00 239 ARG A N 1
ATOM 1776 C CA . ARG A 1 239 ? -2.445 27.285 -38.121 1.00 78.00 239 ARG A CA 1
ATOM 1777 C C . ARG A 1 239 ? -2.677 28.406 -37.108 1.00 78.00 239 ARG A C 1
ATOM 1779 O O . ARG A 1 239 ? -1.920 29.374 -37.122 1.00 78.00 239 ARG A O 1
ATOM 1786 N N . ARG A 1 240 ? -3.677 28.278 -36.226 1.00 71.44 240 ARG A N 1
ATOM 1787 C CA . ARG A 1 240 ? -3.957 29.272 -35.172 1.00 71.44 240 ARG A CA 1
ATOM 1788 C C . ARG A 1 240 ? -2.829 29.354 -34.146 1.00 71.44 240 ARG A C 1
ATOM 1790 O O . ARG A 1 240 ? -2.425 30.456 -33.789 1.00 71.44 240 ARG A O 1
ATOM 1797 N N . ILE A 1 241 ? -2.279 28.214 -33.733 1.00 63.97 241 ILE A N 1
ATOM 1798 C CA . ILE A 1 241 ? -1.141 28.155 -32.803 1.00 63.97 241 ILE A CA 1
ATOM 1799 C C . ILE A 1 241 ? 0.102 28.789 -33.443 1.00 63.97 241 ILE A C 1
ATOM 1801 O O . ILE A 1 241 ? 0.751 29.635 -32.834 1.00 63.97 241 ILE A O 1
ATOM 1805 N N . VAL A 1 242 ? 0.393 28.473 -34.708 1.00 69.56 242 VAL A N 1
ATOM 1806 C CA . VAL A 1 242 ? 1.536 29.054 -35.434 1.00 69.56 242 VAL A CA 1
ATOM 1807 C C . VAL A 1 242 ? 1.371 30.563 -35.657 1.00 69.56 242 VAL A C 1
ATOM 1809 O O . VAL A 1 242 ? 2.353 31.296 -35.570 1.00 69.56 242 VAL A O 1
ATOM 1812 N N . GLN A 1 243 ? 0.152 31.056 -35.905 1.00 63.31 243 GLN A N 1
ATOM 1813 C CA . GLN A 1 243 ? -0.119 32.498 -35.974 1.00 63.31 243 GLN A CA 1
ATOM 1814 C C . GLN A 1 243 ? 0.039 33.180 -34.610 1.00 63.31 243 GLN A C 1
ATOM 1816 O O . GLN A 1 243 ? 0.673 34.228 -34.544 1.00 63.31 243 GLN A O 1
ATOM 1821 N N . SER A 1 244 ? -0.427 32.554 -33.524 1.00 59.16 244 SER A N 1
ATOM 1822 C CA . SER A 1 244 ? -0.247 33.061 -32.156 1.00 59.16 244 SER A CA 1
ATOM 1823 C C . SER A 1 244 ? 1.222 33.151 -31.734 1.00 59.16 244 SER A C 1
ATOM 1825 O O . SER A 1 244 ? 1.563 34.002 -30.921 1.00 59.16 244 SER A O 1
ATOM 1827 N N . LEU A 1 245 ? 2.086 32.288 -32.275 1.00 56.31 245 LEU A N 1
ATOM 1828 C CA . LEU A 1 245 ? 3.527 32.282 -32.000 1.00 56.31 245 LEU A CA 1
ATOM 1829 C C . LEU A 1 245 ? 4.324 33.245 -32.898 1.00 56.31 245 LEU A C 1
ATOM 1831 O O . LEU A 1 245 ? 5.479 33.538 -32.602 1.00 56.31 245 LEU A O 1
ATOM 1835 N N . ARG A 1 246 ? 3.731 33.732 -33.999 1.00 55.09 246 ARG A N 1
ATOM 1836 C CA . ARG A 1 246 ? 4.345 34.715 -34.915 1.00 55.09 246 ARG A CA 1
ATOM 1837 C C . ARG A 1 246 ? 3.935 36.156 -34.627 1.00 55.09 246 ARG A C 1
ATOM 1839 O O . ARG A 1 246 ? 4.586 37.071 -35.127 1.00 55.09 246 ARG A O 1
ATOM 1846 N N . SER A 1 247 ? 2.882 36.372 -33.846 1.00 44.97 247 SER A N 1
ATOM 1847 C CA . SER A 1 247 ? 2.519 37.704 -33.370 1.00 44.97 247 SER A CA 1
ATOM 1848 C C . SER A 1 247 ? 3.454 38.118 -32.226 1.00 44.97 247 SER A C 1
ATOM 1850 O O . SER A 1 247 ? 3.525 37.403 -31.226 1.00 44.97 247 SER A O 1
ATOM 1852 N N . PRO A 1 248 ? 4.175 39.251 -32.323 1.00 45.50 248 PRO A N 1
ATOM 1853 C CA . PRO A 1 248 ? 4.917 39.772 -31.182 1.00 45.50 248 PRO A CA 1
ATOM 1854 C C . PRO A 1 248 ? 3.930 40.120 -30.054 1.00 45.50 248 PRO A C 1
ATOM 1856 O O . PRO A 1 248 ? 2.851 40.652 -30.338 1.00 45.50 248 PRO A O 1
ATOM 1859 N N . PRO A 1 249 ? 4.254 39.827 -28.782 1.00 47.38 249 PRO A N 1
ATOM 1860 C CA . PRO A 1 249 ? 3.365 40.159 -27.680 1.00 47.38 249 PRO A CA 1
ATOM 1861 C C . PRO A 1 249 ? 3.211 41.684 -27.587 1.00 47.38 249 PRO A C 1
ATOM 1863 O O . PRO A 1 249 ? 4.198 42.406 -27.767 1.00 47.38 249 PRO A O 1
ATOM 1866 N N . PRO A 1 250 ? 2.013 42.211 -27.274 1.00 40.69 250 PRO A N 1
ATOM 1867 C CA . PRO A 1 250 ? 1.907 43.603 -26.879 1.00 40.69 250 PRO A CA 1
ATOM 1868 C C . PRO A 1 250 ? 2.744 43.798 -25.611 1.00 40.69 250 PRO A C 1
ATOM 1870 O O . PRO A 1 250 ? 2.661 43.007 -24.669 1.00 40.69 250 PRO A O 1
ATOM 1873 N N . LEU A 1 251 ? 3.570 44.845 -25.608 1.00 44.91 251 LEU A N 1
ATOM 1874 C CA . LEU A 1 251 ? 4.337 45.301 -24.452 1.00 44.91 251 LEU A CA 1
ATOM 1875 C C . LEU A 1 251 ? 3.378 45.665 -23.310 1.00 44.91 251 LEU A C 1
ATOM 1877 O O . LEU A 1 251 ? 2.968 46.812 -23.153 1.00 44.91 251 LEU A O 1
ATOM 1881 N N . LEU A 1 252 ? 3.013 44.673 -22.504 1.00 43.66 252 LEU A N 1
ATOM 1882 C CA . LEU A 1 252 ? 2.370 44.856 -21.214 1.00 43.66 252 LEU A CA 1
ATOM 1883 C C . LEU A 1 252 ? 3.459 44.797 -20.144 1.00 43.66 252 LEU A C 1
ATOM 1885 O O . LEU A 1 252 ? 4.041 43.749 -19.870 1.00 43.66 252 LEU A O 1
ATOM 1889 N N . LEU A 1 253 ? 3.736 45.957 -19.551 1.00 44.44 253 LEU A N 1
ATOM 1890 C CA . LEU A 1 253 ? 4.566 46.098 -18.357 1.00 44.44 253 LEU A CA 1
ATOM 1891 C C . LEU A 1 253 ? 4.090 45.119 -17.260 1.00 44.44 253 LEU A C 1
ATOM 1893 O O . LEU A 1 253 ? 2.885 45.039 -16.995 1.00 44.44 253 LEU A O 1
ATOM 1897 N N . PRO A 1 254 ? 4.992 44.378 -16.590 1.00 43.28 254 PRO A N 1
ATOM 1898 C CA . PRO A 1 254 ? 4.590 43.388 -15.603 1.00 43.28 254 PRO A CA 1
ATOM 1899 C C . PRO A 1 254 ? 4.079 44.066 -14.327 1.00 43.28 254 PRO A C 1
ATOM 1901 O O . PRO A 1 254 ? 4.737 44.919 -13.730 1.00 43.28 254 PRO A O 1
ATOM 1904 N N . ARG A 1 255 ? 2.896 43.642 -13.867 1.00 52.19 255 ARG A N 1
ATOM 1905 C CA . ARG A 1 255 ? 2.353 44.024 -12.557 1.00 52.19 255 ARG A CA 1
ATOM 1906 C C . ARG A 1 255 ? 3.307 43.548 -11.440 1.00 52.19 255 ARG A C 1
ATOM 1908 O O . ARG A 1 255 ? 3.681 42.372 -11.426 1.00 52.19 255 ARG A O 1
ATOM 1915 N N . PRO A 1 256 ? 3.622 44.386 -10.433 1.00 51.38 256 PRO A N 1
ATOM 1916 C CA . PRO A 1 256 ? 4.656 44.120 -9.418 1.00 51.38 256 PRO A CA 1
ATOM 1917 C C . PRO A 1 256 ? 4.402 42.886 -8.529 1.00 51.38 256 PRO A C 1
ATOM 1919 O O . PRO A 1 256 ? 5.315 42.400 -7.863 1.00 51.38 256 PRO A O 1
ATOM 1922 N N . LYS A 1 257 ? 3.180 42.335 -8.527 1.00 48.25 257 LYS A N 1
ATOM 1923 C CA . LYS A 1 257 ? 2.825 41.123 -7.768 1.00 48.25 257 LYS A CA 1
ATOM 1924 C C . LYS A 1 257 ? 3.316 39.827 -8.429 1.00 48.25 257 LYS A C 1
ATOM 1926 O O . LYS A 1 257 ? 3.691 38.903 -7.715 1.00 48.25 257 LYS A O 1
ATOM 1931 N N . LEU A 1 258 ? 3.385 39.774 -9.763 1.00 47.66 258 LEU A N 1
ATOM 1932 C CA . LEU A 1 258 ? 3.819 38.577 -10.499 1.00 47.66 258 LEU A CA 1
ATOM 1933 C C . LEU A 1 258 ? 5.343 38.382 -10.405 1.00 47.66 258 LEU A C 1
ATOM 1935 O O . LEU A 1 258 ? 5.834 37.271 -10.231 1.00 47.66 258 LEU A O 1
ATOM 1939 N N . MET A 1 259 ? 6.084 39.492 -10.406 1.00 47.88 259 MET A N 1
ATOM 1940 C CA . MET A 1 259 ? 7.541 39.503 -10.264 1.00 47.88 259 MET A CA 1
ATOM 1941 C C . MET A 1 259 ? 7.988 39.064 -8.858 1.00 47.88 259 MET A C 1
ATOM 1943 O O . MET A 1 259 ? 8.964 38.333 -8.724 1.00 47.88 259 MET A O 1
ATOM 1947 N N . ARG A 1 260 ? 7.226 39.404 -7.804 1.00 54.59 260 ARG A N 1
ATOM 1948 C CA . ARG A 1 260 ? 7.467 38.893 -6.438 1.00 54.59 260 ARG A CA 1
ATOM 1949 C C . ARG A 1 260 ? 7.185 37.394 -6.300 1.00 54.59 260 ARG A C 1
ATOM 1951 O O . ARG A 1 260 ? 7.870 36.726 -5.529 1.00 54.59 260 ARG A O 1
ATOM 1958 N N . LEU A 1 261 ? 6.213 36.867 -7.045 1.00 50.19 261 LEU A N 1
ATOM 1959 C CA . LEU A 1 261 ? 5.889 35.440 -7.049 1.00 50.19 261 LEU A CA 1
ATOM 1960 C C . LEU A 1 261 ? 6.975 34.625 -7.769 1.00 50.19 261 LEU A C 1
ATOM 1962 O O . LEU A 1 261 ? 7.430 33.620 -7.234 1.00 50.19 261 LEU A O 1
ATOM 1966 N N . MET A 1 262 ? 7.476 35.109 -8.912 1.00 51.41 262 MET A N 1
ATOM 1967 C CA . MET A 1 262 ? 8.602 34.481 -9.619 1.00 51.41 262 MET A CA 1
ATOM 1968 C C . MET A 1 262 ? 9.907 34.509 -8.808 1.00 51.41 262 MET A C 1
ATOM 1970 O O . MET A 1 262 ? 10.621 33.512 -8.767 1.00 51.41 262 MET A O 1
ATOM 1974 N N . ILE A 1 263 ? 10.196 35.605 -8.096 1.00 58.72 263 ILE A N 1
ATOM 1975 C CA . ILE A 1 263 ? 11.369 35.690 -7.207 1.00 58.72 263 ILE A CA 1
ATOM 1976 C C . ILE A 1 263 ? 11.233 34.741 -6.002 1.00 58.72 263 ILE A C 1
ATOM 1978 O O . ILE A 1 263 ? 12.229 34.168 -5.566 1.00 58.72 263 ILE A O 1
ATOM 1982 N N . ARG A 1 264 ? 10.016 34.526 -5.479 1.00 59.19 264 ARG A N 1
ATOM 1983 C CA . ARG A 1 264 ? 9.762 33.517 -4.434 1.00 59.19 264 ARG A CA 1
ATOM 1984 C C . ARG A 1 264 ? 9.924 32.089 -4.953 1.00 59.19 264 ARG A C 1
ATOM 1986 O O . ARG A 1 264 ? 10.535 31.288 -4.262 1.00 59.19 264 ARG A O 1
ATOM 1993 N N . MET A 1 265 ? 9.454 31.793 -6.163 1.00 46.56 265 MET A N 1
ATOM 1994 C CA . MET A 1 265 ? 9.614 30.476 -6.799 1.00 46.56 265 MET A CA 1
ATOM 1995 C C . MET A 1 265 ? 11.095 30.137 -7.043 1.00 46.56 265 MET A C 1
ATOM 1997 O O . MET A 1 265 ? 11.528 29.021 -6.779 1.00 46.56 265 MET A O 1
ATOM 2001 N N . LEU A 1 266 ? 11.906 31.122 -7.446 1.00 49.22 266 LEU A N 1
ATOM 2002 C CA . LEU A 1 266 ? 13.353 30.953 -7.641 1.00 49.22 266 LEU A CA 1
ATOM 2003 C C . LEU A 1 266 ? 14.143 30.729 -6.336 1.00 49.22 266 LEU A C 1
ATOM 2005 O O . LEU A 1 266 ? 15.275 30.257 -6.401 1.00 49.22 266 LEU A O 1
ATOM 2009 N N . ARG A 1 267 ? 13.575 31.039 -5.158 1.00 51.09 267 ARG A N 1
ATOM 2010 C CA . ARG A 1 267 ? 14.209 30.784 -3.847 1.00 51.09 267 ARG A CA 1
ATOM 2011 C C . ARG A 1 267 ? 14.030 29.342 -3.336 1.00 51.09 267 ARG A C 1
ATOM 2013 O O . ARG A 1 267 ? 14.738 28.981 -2.407 1.00 51.09 267 ARG A O 1
ATOM 2020 N N . TYR A 1 268 ? 13.139 28.528 -3.917 1.00 43.97 268 TYR A N 1
ATOM 2021 C CA . TYR A 1 268 ? 12.780 27.190 -3.396 1.00 43.97 268 TYR A CA 1
ATOM 2022 C C . TYR A 1 268 ? 13.183 26.010 -4.300 1.00 43.97 268 TYR A C 1
ATOM 2024 O O . TYR A 1 268 ? 12.745 24.885 -4.090 1.00 43.97 268 TYR A O 1
ATOM 2032 N N . SER A 1 269 ? 14.023 26.228 -5.314 1.00 46.09 269 SER A N 1
ATOM 2033 C CA . SER A 1 269 ? 14.488 25.154 -6.204 1.00 46.09 269 SER A CA 1
ATOM 2034 C C . SER A 1 269 ? 15.993 25.259 -6.465 1.00 46.09 269 SER A C 1
ATOM 2036 O O . SER A 1 269 ? 16.397 25.991 -7.373 1.00 46.09 269 SER A O 1
ATOM 2038 N N . PRO A 1 270 ? 16.842 24.518 -5.723 1.00 49.84 270 PRO A N 1
ATOM 2039 C CA . PRO A 1 270 ? 18.296 24.544 -5.921 1.00 49.84 270 PRO A CA 1
ATOM 2040 C C . PRO A 1 270 ? 18.719 24.097 -7.337 1.00 49.84 270 PRO A C 1
ATOM 2042 O O . PRO A 1 270 ? 19.738 24.550 -7.857 1.00 49.84 270 PRO A O 1
ATOM 2045 N N . LEU A 1 271 ? 17.884 23.307 -8.024 1.00 47.81 271 LEU A N 1
ATOM 2046 C CA . LEU A 1 271 ? 18.099 22.877 -9.412 1.00 47.81 271 LEU A CA 1
ATOM 2047 C C . LEU A 1 271 ? 17.916 23.996 -10.459 1.00 47.81 271 LEU A C 1
ATOM 2049 O O . LEU A 1 271 ? 18.532 23.936 -11.524 1.00 47.81 271 LEU A O 1
ATOM 2053 N N . LEU A 1 272 ? 17.129 25.046 -10.177 1.00 44.19 272 LEU A N 1
ATOM 2054 C CA . LEU A 1 272 ? 16.976 26.185 -11.099 1.00 44.19 272 LEU A CA 1
ATOM 2055 C C . LEU A 1 272 ? 18.141 27.182 -11.002 1.00 44.19 272 LEU A C 1
ATOM 2057 O O . LEU A 1 272 ? 18.449 27.862 -11.981 1.00 44.19 272 LEU A O 1
ATOM 2061 N N . GLN A 1 273 ? 18.820 27.251 -9.852 1.00 47.34 273 GLN A N 1
ATOM 2062 C CA . GLN A 1 273 ? 19.982 28.126 -9.665 1.00 47.34 273 GLN A CA 1
ATOM 2063 C C . GLN A 1 273 ? 21.209 27.650 -10.451 1.00 47.34 273 GLN A C 1
ATOM 2065 O O . GLN A 1 273 ? 21.951 28.484 -10.965 1.00 47.34 273 GLN A O 1
ATOM 2070 N N . GLN A 1 274 ? 21.397 26.338 -10.626 1.00 47.00 274 GLN A N 1
ATOM 2071 C CA . GLN A 1 274 ? 22.531 25.803 -11.391 1.00 47.00 274 GLN A CA 1
ATOM 2072 C C . GLN A 1 274 ? 22.380 25.967 -12.913 1.00 47.00 274 GLN A C 1
ATOM 2074 O O . GLN A 1 274 ? 23.384 26.068 -13.612 1.00 47.00 274 GLN A O 1
ATOM 2079 N N . ARG A 1 275 ? 21.152 26.055 -13.448 1.00 46.06 275 ARG A N 1
ATOM 2080 C CA . ARG A 1 275 ? 20.916 26.151 -14.906 1.00 46.06 275 ARG A CA 1
ATOM 2081 C C . ARG A 1 275 ? 20.893 27.575 -15.477 1.00 46.06 275 ARG A C 1
ATOM 2083 O O . ARG A 1 275 ? 20.931 27.722 -16.694 1.00 46.06 275 ARG A O 1
ATOM 2090 N N . LEU A 1 276 ? 20.850 28.618 -14.642 1.00 41.34 276 LEU A N 1
ATOM 2091 C CA . LEU A 1 276 ? 20.815 30.026 -15.088 1.00 41.34 276 LEU A CA 1
ATOM 2092 C C . LEU A 1 276 ? 22.185 30.735 -15.058 1.00 41.34 276 LEU A C 1
ATOM 2094 O O . LEU A 1 276 ? 22.297 31.885 -15.481 1.00 41.34 276 LEU A O 1
ATOM 2098 N N . LEU A 1 277 ? 23.235 30.058 -14.588 1.00 46.53 277 LEU A N 1
ATOM 2099 C CA . LEU A 1 277 ? 24.623 30.529 -14.627 1.00 46.53 277 LEU A CA 1
ATOM 2100 C C . LEU A 1 277 ? 25.297 30.046 -15.921 1.00 46.53 277 LEU A C 1
ATOM 2102 O O . LEU A 1 277 ? 26.232 29.254 -15.879 1.00 46.53 277 LEU A O 1
ATOM 2106 N N . PRO A 1 278 ? 24.810 30.465 -17.097 1.00 46.59 278 PRO A N 1
ATOM 2107 C CA . PRO A 1 278 ? 25.660 31.402 -17.817 1.00 46.59 278 PRO A CA 1
ATOM 2108 C C . PRO A 1 278 ? 24.826 32.320 -18.710 1.00 46.59 278 PRO A C 1
ATOM 2110 O O . PRO A 1 278 ? 24.480 31.952 -19.822 1.00 46.59 278 PRO A O 1
ATOM 2113 N N . THR A 1 279 ? 24.514 33.538 -18.274 1.00 45.50 279 THR A N 1
ATOM 2114 C CA . THR A 1 279 ? 24.471 34.694 -19.187 1.00 45.50 279 THR A CA 1
ATOM 2115 C C . THR A 1 279 ? 24.301 36.001 -18.411 1.00 45.50 279 THR A C 1
ATOM 2117 O O . THR A 1 279 ? 23.314 36.250 -17.727 1.00 45.50 279 THR A O 1
ATOM 2120 N N . SER A 1 280 ? 25.275 36.888 -18.613 1.00 49.81 280 SER A N 1
ATOM 2121 C CA . SER A 1 280 ? 25.315 38.302 -18.223 1.00 49.81 280 SER A CA 1
ATOM 2122 C C . SER A 1 280 ? 25.629 38.634 -16.748 1.00 49.81 280 SER A C 1
ATOM 2124 O O . SER A 1 280 ? 24.809 38.554 -15.836 1.00 49.81 280 SER A O 1
ATOM 2126 N N . ALA A 1 281 ? 26.832 39.183 -16.543 1.00 46.72 281 ALA A N 1
ATOM 2127 C CA . ALA A 1 281 ? 27.301 39.781 -15.287 1.00 46.72 281 ALA A CA 1
ATOM 2128 C C . ALA A 1 281 ? 26.402 40.925 -14.760 1.00 46.72 281 ALA A C 1
ATOM 2130 O O . ALA A 1 281 ? 26.473 41.302 -13.592 1.00 46.72 281 ALA A O 1
ATOM 2131 N N . ARG A 1 282 ? 25.516 41.468 -15.607 1.00 48.97 282 ARG A N 1
ATOM 2132 C CA . ARG A 1 282 ? 24.569 42.532 -15.244 1.00 48.97 282 ARG A CA 1
ATOM 2133 C C . ARG A 1 282 ? 23.413 42.024 -14.374 1.00 48.97 282 ARG A C 1
ATOM 2135 O O . ARG A 1 282 ? 22.962 42.761 -13.501 1.00 48.97 282 ARG A O 1
ATOM 2142 N N . VAL A 1 283 ? 22.977 40.772 -14.552 1.00 46.09 283 VAL A N 1
ATOM 2143 C CA . VAL A 1 283 ? 21.897 40.169 -13.746 1.00 46.09 283 VAL A CA 1
ATOM 2144 C C . VAL A 1 283 ? 22.407 39.776 -12.356 1.00 46.09 283 VAL A C 1
ATOM 2146 O O . VAL A 1 283 ? 21.743 40.057 -11.360 1.00 46.09 283 VAL A O 1
ATOM 2149 N N . ALA A 1 284 ? 23.633 39.253 -12.261 1.00 45.03 284 ALA A N 1
ATOM 2150 C CA . ALA A 1 284 ? 24.281 38.955 -10.980 1.00 45.03 284 ALA A CA 1
ATOM 2151 C C . ALA A 1 284 ? 24.480 40.219 -10.114 1.00 45.03 284 ALA A C 1
ATOM 2153 O O . ALA A 1 284 ? 24.181 40.213 -8.919 1.00 45.03 284 ALA A O 1
ATOM 2154 N N . ALA A 1 285 ? 24.893 41.338 -10.724 1.00 46.44 285 ALA A N 1
ATOM 2155 C CA . ALA A 1 285 ? 25.047 42.616 -10.024 1.00 46.44 285 ALA A CA 1
ATOM 2156 C C . ALA A 1 285 ? 23.705 43.216 -9.551 1.00 46.44 285 ALA A C 1
ATOM 2158 O O . ALA A 1 285 ? 23.654 43.856 -8.499 1.00 46.44 285 ALA A O 1
ATOM 2159 N N . ALA A 1 286 ? 22.613 42.995 -10.293 1.00 45.84 286 ALA A N 1
ATOM 2160 C CA . ALA A 1 286 ? 21.274 43.431 -9.897 1.00 45.84 286 ALA A CA 1
ATOM 2161 C C . ALA A 1 286 ? 20.729 42.611 -8.713 1.00 45.84 286 ALA A C 1
ATOM 2163 O O . ALA A 1 286 ? 20.190 43.186 -7.768 1.00 45.84 286 ALA A O 1
ATOM 2164 N N . ILE A 1 287 ? 20.944 41.291 -8.711 1.00 44.53 287 ILE A N 1
ATOM 2165 C CA . ILE A 1 287 ? 20.547 40.401 -7.607 1.00 44.53 287 ILE A CA 1
ATOM 2166 C C . ILE A 1 287 ? 21.315 40.751 -6.322 1.00 44.53 287 ILE A C 1
ATOM 2168 O O . ILE A 1 287 ? 20.707 40.846 -5.257 1.00 44.53 287 ILE A O 1
ATOM 2172 N N . SER A 1 288 ? 22.616 41.051 -6.423 1.00 45.50 288 SER A N 1
ATOM 2173 C CA . SER A 1 288 ? 23.449 41.406 -5.264 1.00 45.50 288 SER A CA 1
ATOM 2174 C C . SER A 1 288 ? 23.110 42.768 -4.632 1.00 45.50 288 SER A C 1
ATOM 2176 O O . SER A 1 288 ? 23.358 42.968 -3.444 1.00 45.50 288 SER A O 1
ATOM 2178 N N . ARG A 1 289 ? 22.543 43.720 -5.390 1.00 48.91 289 ARG A N 1
ATOM 2179 C CA . ARG A 1 289 ? 22.080 45.015 -4.842 1.00 48.91 289 ARG A CA 1
ATOM 2180 C C . ARG A 1 289 ? 20.715 44.901 -4.157 1.00 48.91 289 ARG A C 1
ATOM 2182 O O . ARG A 1 289 ? 20.468 45.586 -3.165 1.00 48.91 289 ARG A O 1
ATOM 2189 N N . VAL A 1 290 ? 19.844 44.015 -4.643 1.00 48.78 290 VAL A N 1
ATOM 2190 C CA . VAL A 1 290 ? 18.531 43.755 -4.028 1.00 48.78 290 VAL A CA 1
ATOM 2191 C C . VAL A 1 290 ? 18.684 43.029 -2.687 1.00 48.78 290 VAL A C 1
ATOM 2193 O O . VAL A 1 290 ? 18.021 43.402 -1.722 1.00 48.78 290 VAL A O 1
ATOM 2196 N N . THR A 1 291 ? 19.611 42.072 -2.571 1.00 50.09 291 THR A N 1
ATOM 2197 C CA . THR A 1 291 ? 19.880 41.371 -1.301 1.00 50.09 291 THR A CA 1
ATOM 2198 C C . THR A 1 291 ? 20.478 42.283 -0.227 1.00 50.09 291 THR A C 1
ATOM 2200 O O . THR A 1 291 ? 20.085 42.187 0.934 1.00 50.09 291 THR A O 1
ATOM 2203 N N . ALA A 1 292 ? 21.355 43.224 -0.597 1.00 44.78 292 ALA A N 1
ATOM 2204 C CA . ALA A 1 292 ? 21.928 44.194 0.342 1.00 44.78 292 ALA A CA 1
ATOM 2205 C C . ALA A 1 292 ? 20.885 45.191 0.886 1.00 44.78 292 ALA A C 1
ATOM 2207 O O . ALA A 1 292 ? 20.947 45.586 2.050 1.00 44.78 292 ALA A O 1
ATOM 2208 N N . THR A 1 293 ? 19.896 45.562 0.066 1.00 46.03 293 THR A N 1
ATOM 2209 C CA . THR A 1 293 ? 18.843 46.510 0.470 1.00 46.03 293 THR A CA 1
ATOM 2210 C C . THR A 1 293 ? 17.794 45.844 1.376 1.00 46.03 293 THR A C 1
ATOM 2212 O O . THR A 1 293 ? 17.309 46.478 2.312 1.00 46.03 293 THR A O 1
ATOM 2215 N N . GLU A 1 294 ? 17.485 44.552 1.177 1.00 45.72 294 GLU A N 1
ATOM 2216 C CA . GLU A 1 294 ? 16.571 43.810 2.066 1.00 45.72 294 GLU A CA 1
ATOM 2217 C C . GLU A 1 294 ? 17.212 43.417 3.408 1.00 45.72 294 GLU A C 1
ATOM 2219 O O . GLU A 1 294 ? 16.525 43.476 4.429 1.00 45.72 294 GLU A O 1
ATOM 2224 N N . LEU A 1 295 ? 18.520 43.118 3.461 1.00 41.44 295 LEU A N 1
ATOM 2225 C CA . LEU A 1 295 ? 19.207 42.853 4.738 1.00 41.44 295 LEU A CA 1
ATOM 2226 C C . LEU A 1 295 ? 19.174 44.071 5.679 1.00 41.44 295 LEU A C 1
ATOM 2228 O O . LEU A 1 295 ? 18.997 43.919 6.886 1.00 41.44 295 LEU A O 1
ATOM 2232 N N . LEU A 1 296 ? 19.284 45.287 5.135 1.00 44.88 296 LEU A N 1
ATOM 2233 C CA . LEU A 1 296 ? 19.200 46.527 5.916 1.00 44.88 296 LEU A CA 1
ATOM 2234 C C . LEU A 1 296 ? 17.779 46.797 6.445 1.00 44.88 296 LEU A C 1
ATOM 2236 O O . LEU A 1 296 ? 17.627 47.356 7.533 1.00 44.88 296 LEU A O 1
ATOM 2240 N N . CYS A 1 297 ? 16.736 46.363 5.728 1.00 42.06 297 CYS A N 1
ATOM 2241 C CA . CYS A 1 297 ? 15.351 46.431 6.206 1.00 42.06 297 CYS A CA 1
ATOM 2242 C C . CYS A 1 297 ? 15.063 45.398 7.309 1.00 42.06 297 CYS A C 1
ATOM 2244 O O . CYS A 1 297 ? 14.380 45.723 8.282 1.00 42.06 297 CYS A O 1
ATOM 2246 N N . ASP A 1 298 ? 15.618 44.189 7.199 1.00 41.22 298 ASP A N 1
ATOM 2247 C CA . ASP A 1 298 ? 15.376 43.103 8.157 1.00 41.22 298 ASP A CA 1
ATOM 2248 C C . ASP A 1 298 ? 16.130 43.316 9.487 1.00 41.22 298 ASP A C 1
ATOM 2250 O O . ASP A 1 298 ? 15.594 43.059 10.569 1.00 41.22 298 ASP A O 1
ATOM 2254 N N . VAL A 1 299 ? 17.332 43.910 9.438 1.00 43.59 299 VAL A N 1
ATOM 2255 C CA . VAL A 1 299 ? 18.073 44.344 10.640 1.00 43.59 299 VAL A CA 1
ATOM 2256 C C . VAL A 1 299 ? 17.338 45.481 11.363 1.00 43.59 299 VAL A C 1
ATOM 2258 O O . VAL A 1 299 ? 17.219 45.458 12.589 1.00 43.59 299 VAL A O 1
ATOM 2261 N N . ARG A 1 300 ? 16.752 46.439 10.628 1.00 44.53 300 ARG A N 1
ATOM 2262 C CA . ARG A 1 300 ? 15.990 47.555 11.220 1.00 44.53 300 ARG A CA 1
ATOM 2263 C C . ARG A 1 300 ? 14.679 47.093 11.876 1.00 44.53 300 ARG A C 1
ATOM 2265 O O . ARG A 1 300 ? 14.290 47.636 12.909 1.00 44.53 300 ARG A O 1
ATOM 2272 N N . MET A 1 301 ? 14.038 46.052 11.336 1.00 42.75 301 MET A N 1
ATOM 2273 C CA . MET A 1 301 ? 12.832 45.435 11.911 1.00 42.75 301 MET A CA 1
ATOM 2274 C C . MET A 1 301 ? 13.122 44.612 13.178 1.00 42.75 301 MET A C 1
ATOM 2276 O O . MET A 1 301 ? 12.335 44.652 14.126 1.00 42.75 301 MET A O 1
ATOM 2280 N N . ARG A 1 302 ? 14.263 43.907 13.248 1.00 45.03 302 ARG A N 1
ATOM 2281 C CA . ARG A 1 302 ? 14.656 43.149 14.455 1.00 45.03 302 ARG A CA 1
ATOM 2282 C C . ARG A 1 302 ? 15.036 44.051 15.630 1.00 45.03 302 ARG A C 1
ATOM 2284 O O . ARG A 1 302 ? 14.660 43.749 16.760 1.00 45.03 302 ARG A O 1
ATOM 2291 N N . VAL A 1 303 ? 15.683 45.192 15.375 1.00 47.44 303 VAL A N 1
ATOM 2292 C CA . VAL A 1 303 ? 15.980 46.189 16.425 1.00 47.44 303 VAL A CA 1
ATOM 2293 C C . VAL A 1 303 ? 14.689 46.794 17.001 1.00 47.44 303 VAL A C 1
ATOM 2295 O O . VAL A 1 303 ? 14.582 46.968 18.213 1.00 47.44 303 VAL A O 1
ATOM 2298 N N . SER A 1 304 ? 13.665 47.024 16.169 1.00 44.53 304 SER A N 1
ATOM 2299 C CA . SER A 1 304 ? 12.370 47.554 16.626 1.00 44.53 304 SER A CA 1
ATOM 2300 C C . SER A 1 304 ? 11.560 46.563 17.475 1.00 44.53 304 SER A C 1
ATOM 2302 O O . SER A 1 304 ? 10.848 47.002 18.377 1.00 44.53 304 SER A O 1
ATOM 2304 N N . LYS A 1 305 ? 11.661 45.247 17.226 1.00 46.62 305 LYS A N 1
ATOM 2305 C CA . LYS A 1 305 ? 10.984 44.217 18.040 1.00 46.62 305 LYS A CA 1
ATOM 2306 C C . LYS A 1 305 ? 11.646 44.001 19.404 1.00 46.62 305 LYS A C 1
ATOM 2308 O O . LYS A 1 305 ? 10.937 43.840 20.393 1.00 46.62 305 LYS A O 1
ATOM 2313 N N . ASN A 1 306 ? 12.977 44.075 19.490 1.00 42.62 306 ASN A N 1
ATOM 2314 C CA . ASN A 1 306 ? 13.683 43.914 20.768 1.00 42.62 306 ASN A CA 1
ATOM 2315 C C . ASN A 1 306 ? 13.501 45.101 21.730 1.00 42.62 306 ASN A C 1
ATOM 2317 O O . ASN A 1 306 ? 13.608 44.915 22.938 1.00 42.62 306 ASN A O 1
ATOM 2321 N N . GLN A 1 307 ? 13.153 46.298 21.241 1.00 44.56 307 GLN A N 1
ATOM 2322 C CA . GLN A 1 307 ? 12.803 47.429 22.115 1.00 44.56 307 GLN A CA 1
ATOM 2323 C C . GLN A 1 307 ? 11.411 47.314 22.763 1.00 44.56 307 GLN A C 1
ATOM 2325 O O . GLN A 1 307 ? 11.154 47.996 23.751 1.00 44.56 307 GLN A O 1
ATOM 2330 N N . GLN A 1 308 ? 10.516 46.455 22.258 1.00 44.62 308 GLN A N 1
ATOM 2331 C CA . GLN A 1 308 ? 9.169 46.290 22.826 1.00 44.62 308 GLN A CA 1
ATOM 2332 C C . GLN A 1 308 ? 9.088 45.247 23.956 1.00 44.62 308 GLN A C 1
ATOM 2334 O O . GLN A 1 308 ? 8.100 45.237 24.684 1.00 44.62 308 GLN A O 1
ATOM 2339 N N . HIS A 1 309 ? 10.129 44.429 24.160 1.00 42.72 309 HIS A N 1
ATOM 2340 C CA . HIS A 1 309 ? 10.183 43.400 25.212 1.00 42.72 309 HIS A CA 1
ATOM 2341 C C . HIS A 1 309 ? 10.893 43.831 26.510 1.00 42.72 309 HIS A C 1
ATOM 2343 O O . HIS A 1 309 ? 10.982 43.046 27.448 1.00 42.72 309 HIS A O 1
ATOM 2349 N N . LEU A 1 310 ? 11.343 45.086 26.610 1.00 40.31 310 LEU A N 1
ATOM 2350 C CA . LEU A 1 310 ? 11.899 45.675 27.835 1.00 40.31 310 LEU A CA 1
ATOM 2351 C C . LEU A 1 310 ? 10.929 46.717 28.419 1.00 40.31 310 LEU A C 1
ATOM 2353 O O . LEU A 1 310 ? 11.239 47.902 28.509 1.00 40.31 310 LEU A O 1
ATOM 2357 N N . LYS A 1 311 ? 9.729 46.283 28.819 1.00 37.72 311 LYS A N 1
ATOM 2358 C CA . LYS A 1 311 ? 8.924 47.005 29.816 1.00 37.72 311 LYS A CA 1
ATOM 2359 C C . LYS A 1 311 ? 8.982 46.209 31.112 1.00 37.72 311 LYS A C 1
ATOM 2361 O O . LYS A 1 311 ? 8.272 45.228 31.278 1.00 37.72 311 LYS A O 1
ATOM 2366 N N . ILE A 1 312 ? 9.899 46.627 31.977 1.00 37.72 312 ILE A N 1
ATOM 2367 C CA . ILE A 1 312 ? 10.094 46.107 33.329 1.00 37.72 312 ILE A CA 1
ATOM 2368 C C . ILE A 1 312 ? 8.900 46.529 34.194 1.00 37.72 312 ILE A C 1
ATOM 2370 O O . ILE A 1 312 ? 8.517 47.703 34.213 1.00 37.72 312 ILE A O 1
ATOM 2374 N N . ASP A 1 313 ? 8.329 45.548 34.891 1.00 39.78 313 ASP A N 1
ATOM 2375 C CA . ASP A 1 313 ? 7.290 45.699 35.904 1.00 39.78 313 ASP A CA 1
ATOM 2376 C C . ASP A 1 313 ? 7.713 46.651 37.032 1.00 39.78 313 ASP A C 1
ATOM 2378 O O . ASP A 1 313 ? 8.830 46.601 37.550 1.00 39.78 313 ASP A O 1
ATOM 2382 N N . LYS A 1 314 ? 6.783 47.516 37.449 1.00 40.75 314 LYS A N 1
ATOM 2383 C CA . LYS A 1 314 ? 6.930 48.355 38.646 1.00 40.75 314 LYS A CA 1
ATOM 2384 C C . LYS A 1 314 ? 6.877 47.476 39.906 1.00 40.75 314 LYS A C 1
ATOM 2386 O O . LYS A 1 314 ? 5.940 46.684 40.029 1.00 40.75 314 LYS A O 1
ATOM 2391 N N . PRO A 1 315 ? 7.778 47.648 40.889 1.00 37.19 315 PRO A N 1
ATOM 2392 C CA . PRO A 1 315 ? 7.704 46.892 42.131 1.00 37.19 315 PRO A CA 1
ATOM 2393 C C . PRO A 1 315 ? 6.553 47.401 43.011 1.00 37.19 315 PRO A C 1
ATOM 2395 O O . PRO A 1 315 ? 6.424 48.599 43.274 1.00 37.19 315 PRO A O 1
ATOM 2398 N N . LYS A 1 316 ? 5.710 46.474 43.479 1.00 38.50 316 LYS A N 1
ATOM 2399 C CA . LYS A 1 316 ? 4.762 46.708 44.572 1.00 38.50 316 LYS A CA 1
ATOM 2400 C C . LYS A 1 316 ? 5.535 46.692 45.892 1.00 38.50 316 LYS A C 1
ATOM 2402 O O . LYS A 1 316 ? 6.163 45.694 46.230 1.00 38.50 316 LYS A O 1
ATOM 2407 N N . ASN A 1 317 ? 5.466 47.802 46.621 1.00 40.31 317 ASN A N 1
ATOM 2408 C CA . ASN A 1 317 ? 5.934 47.929 47.997 1.00 40.31 317 ASN A CA 1
ATOM 2409 C C . ASN A 1 317 ? 5.218 46.915 48.903 1.00 40.31 317 ASN A C 1
ATOM 2411 O O . ASN A 1 317 ? 3.990 46.936 48.978 1.00 40.31 317 ASN A O 1
ATOM 2415 N N . LEU A 1 318 ? 5.977 46.101 49.640 1.00 35.97 318 LEU A N 1
ATOM 2416 C CA . LEU A 1 318 ? 5.489 45.442 50.849 1.00 35.97 318 LEU A CA 1
ATOM 2417 C C . LEU A 1 318 ? 6.487 45.682 51.987 1.00 35.97 318 LEU A C 1
ATOM 2419 O O . LEU A 1 318 ? 7.616 45.195 51.976 1.00 35.97 318 LEU A O 1
ATOM 2423 N N . PHE A 1 319 ? 6.034 46.504 52.926 1.00 36.66 319 PHE A N 1
ATOM 2424 C CA . PHE A 1 319 ? 6.665 46.864 54.188 1.00 36.66 319 PHE A CA 1
ATOM 2425 C C . PHE A 1 319 ? 6.672 45.664 55.159 1.00 36.66 319 PHE A C 1
ATOM 2427 O O . PHE A 1 319 ? 5.644 45.027 55.369 1.00 36.66 319 PHE A O 1
ATOM 2434 N N . TRP A 1 320 ? 7.813 45.433 55.804 1.00 37.91 320 TRP A N 1
ATOM 2435 C CA . TRP A 1 320 ? 8.030 44.698 57.062 1.00 37.91 320 TRP A CA 1
ATOM 2436 C C . TRP A 1 320 ? 9.059 45.558 57.826 1.00 37.91 320 TRP A C 1
ATOM 2438 O O . TRP A 1 320 ? 9.990 46.026 57.180 1.00 37.91 320 TRP A O 1
ATOM 2448 N N . ARG A 1 321 ? 9.041 45.870 59.125 1.00 41.22 321 ARG A N 1
ATOM 2449 C CA . ARG A 1 321 ? 8.298 45.537 60.353 1.00 41.22 321 ARG A CA 1
ATOM 2450 C C . ARG A 1 321 ? 8.489 46.743 61.307 1.00 41.22 321 ARG A C 1
ATOM 2452 O O . ARG A 1 321 ? 9.510 47.410 61.172 1.00 41.22 321 ARG A O 1
ATOM 2459 N N . THR A 1 322 ? 7.578 46.882 62.283 1.00 44.34 322 THR A N 1
ATOM 2460 C CA . THR A 1 322 ? 7.623 47.729 63.509 1.00 44.34 322 THR A CA 1
ATOM 2461 C C . THR A 1 322 ? 7.772 49.233 63.335 1.00 44.34 322 THR A C 1
ATOM 2463 O O . THR A 1 322 ? 8.831 49.673 62.848 1.00 44.34 322 THR A O 1
#

Organism: NCBI:txid2077276